Protein AF-A0A955JKM9-F1 (afdb_monomer_lite)

Radius of gyration: 20.89 Å; chains: 1; bounding box: 47×47×62 Å

Foldseek 3Di:
DDQPQKFWAFDLVRLLQLCVVQPLVQLCVLLVHDDPVVCSVPDRSVLSSLVSVQRPDPVSVVSSLVSLLVDDQVRTGIDQAEEEEDPQSSCVSCVVSRPDPDQWGADLRHNYIYGYPDPLCPFPLNVVQSLLVRVVRSNCSRQLRQQCPVVCVQVNSSVSSSCSRVSNRPAFDDFPNDGDDSLLVLQCVLVCLAPPPQVPSPDDNSSSDDDHSLRVVCVVPVVSVVLGPQQLDWDQDPVRDTDGSRSNQVSVCRSVVHDPPRGDCVSNVVVNVSVVVNVVCSPPVNSVSRNVSSHDDPVSPPD

Sequence (303 aa):
LSRNERALCLSQVGAKRVLSAVQPRKTLKALHLRSLDSVLKRADARLVYALATQLEDESWKSQVHAKIRRLPAKDIGWRTVEAVTLPSAWYEKCHEKLAVRTLHLSSPDVGVVMLLPVSTMNKPGAATIAFGFVLQALQRLSIESLPYRRHGFVYGYHNALPEIILSQQPKLLSVHGIKPSWHLVHELLSKGHIEQGLPEMEFELQDLSWQSTEMKLASVSSVFDFWVDTHYLGVVSSEGKPISFHILDVAA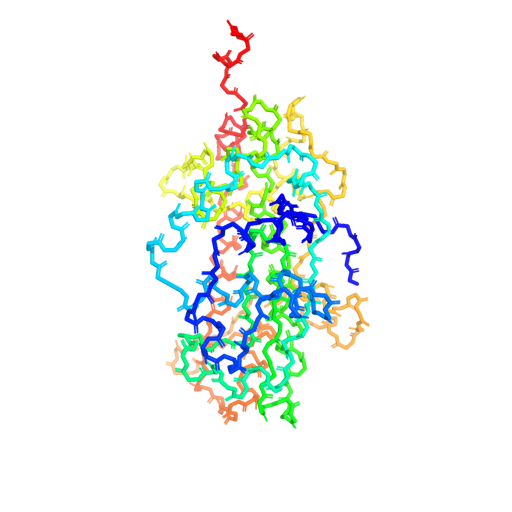WVIRGFEYGQQTAGHFEGSLWNELCLRYLQQDVLSKALQKQLQPSRESVLL

pLDDT: mean 87.2, std 11.63, range [33.25, 97.88]

Structure (mmCIF, N/CA/C/O backbone):
data_AF-A0A955JKM9-F1
#
_entry.id   AF-A0A955JKM9-F1
#
loop_
_atom_site.group_PDB
_atom_site.id
_atom_site.type_symbol
_atom_site.label_atom_id
_atom_site.label_alt_id
_atom_site.label_comp_id
_atom_site.label_asym_id
_atom_site.label_entity_id
_atom_site.label_seq_id
_atom_site.pdbx_PDB_ins_code
_atom_site.Cartn_x
_atom_site.Cartn_y
_atom_site.Cartn_z
_atom_site.occupancy
_atom_site.B_iso_or_equiv
_atom_site.auth_seq_id
_atom_site.auth_comp_id
_atom_site.auth_asym_id
_atom_site.auth_atom_id
_atom_site.pdbx_PDB_model_num
ATOM 1 N N . LEU A 1 1 ? -11.621 -11.245 -0.570 1.00 52.56 1 LEU A N 1
ATOM 2 C CA . LEU A 1 1 ? -10.457 -10.391 -0.910 1.00 52.56 1 LEU A CA 1
ATOM 3 C C . LEU A 1 1 ? -10.574 -9.998 -2.368 1.00 52.56 1 LEU A C 1
ATOM 5 O O . LEU A 1 1 ? -10.642 -10.895 -3.202 1.00 52.56 1 LEU A O 1
ATOM 9 N N . SER A 1 2 ? -10.731 -8.705 -2.654 1.00 51.16 2 SER A N 1
ATOM 10 C CA . SER A 1 2 ? -11.025 -8.208 -4.001 1.00 51.16 2 SER A CA 1
ATOM 11 C C . SER A 1 2 ? -9.972 -8.704 -4.996 1.00 51.16 2 SER A C 1
ATOM 13 O O . SER A 1 2 ? -8.830 -8.258 -4.975 1.00 51.16 2 SER A O 1
ATOM 15 N N . ARG A 1 3 ? -10.360 -9.622 -5.893 1.00 56.91 3 ARG A N 1
ATOM 16 C CA . ARG A 1 3 ? -9.544 -10.046 -7.049 1.00 56.91 3 ARG A CA 1
ATOM 17 C C . ARG A 1 3 ? -9.271 -8.889 -8.028 1.00 56.91 3 ARG A C 1
ATOM 19 O O . ARG A 1 3 ? -8.552 -9.082 -9.005 1.00 56.91 3 ARG A O 1
ATOM 26 N N . ASN A 1 4 ? -9.829 -7.709 -7.756 1.00 70.31 4 ASN A N 1
ATOM 27 C CA . ASN A 1 4 ? -9.925 -6.593 -8.682 1.00 70.31 4 ASN A CA 1
ATOM 28 C C . ASN A 1 4 ? -9.022 -5.415 -8.290 1.00 70.31 4 ASN A C 1
ATOM 30 O O . ASN A 1 4 ? -8.910 -4.475 -9.068 1.00 70.31 4 ASN A O 1
ATOM 34 N N . GLU A 1 5 ? -8.363 -5.440 -7.125 1.00 85.81 5 GLU A N 1
ATOM 35 C CA . GLU A 1 5 ? -7.408 -4.383 -6.770 1.00 85.81 5 GLU A CA 1
ATOM 36 C C . GLU A 1 5 ? -6.182 -4.473 -7.685 1.00 85.81 5 GLU A C 1
ATOM 38 O O . GLU A 1 5 ? -5.452 -5.468 -7.684 1.00 85.81 5 GLU A O 1
ATOM 43 N N . ARG A 1 6 ? -5.967 -3.434 -8.496 1.00 91.56 6 ARG A N 1
ATOM 44 C CA . ARG A 1 6 ? -4.868 -3.357 -9.464 1.00 91.56 6 ARG A CA 1
ATOM 45 C C . ARG A 1 6 ? -4.017 -2.122 -9.211 1.00 91.56 6 ARG A C 1
ATOM 47 O O . ARG A 1 6 ? -4.534 -1.069 -8.848 1.00 91.56 6 ARG A O 1
ATOM 54 N N . ALA A 1 7 ? -2.720 -2.252 -9.451 1.00 93.12 7 ALA A N 1
ATOM 55 C CA . ALA A 1 7 ? -1.742 -1.176 -9.379 1.00 93.12 7 ALA A CA 1
ATOM 56 C C . ALA A 1 7 ? -0.899 -1.143 -10.657 1.00 93.12 7 ALA A C 1
ATOM 58 O O . ALA A 1 7 ? -0.741 -2.162 -11.339 1.00 93.12 7 ALA A O 1
ATOM 59 N N . LEU A 1 8 ? -0.350 0.026 -10.980 1.00 94.25 8 LEU A N 1
ATOM 60 C CA . LEU A 1 8 ? 0.637 0.153 -12.046 1.00 94.25 8 LEU A CA 1
ATOM 61 C C . LEU A 1 8 ? 1.990 -0.315 -11.505 1.00 94.25 8 LEU A C 1
ATOM 63 O O . LEU A 1 8 ? 2.570 0.351 -10.655 1.00 94.25 8 LEU A O 1
ATOM 67 N N . CYS A 1 9 ? 2.500 -1.446 -11.991 1.00 96.25 9 CYS A N 1
ATOM 68 C CA . CYS A 1 9 ? 3.744 -2.013 -11.474 1.00 96.25 9 CYS A CA 1
ATOM 69 C C . CYS A 1 9 ? 4.497 -2.883 -12.494 1.00 96.25 9 CYS A C 1
ATOM 71 O O . CYS A 1 9 ? 4.033 -3.171 -13.606 1.00 96.25 9 CYS A O 1
ATOM 73 N N . LEU A 1 10 ? 5.699 -3.309 -12.107 1.00 96.81 10 LEU A N 1
ATOM 74 C CA . LEU A 1 10 ? 6.513 -4.272 -12.832 1.00 96.81 10 LEU A CA 1
ATOM 75 C C . LEU A 1 10 ? 5.889 -5.669 -12.791 1.00 96.81 10 LEU A C 1
ATOM 77 O O . LEU A 1 10 ? 5.436 -6.169 -11.764 1.00 96.81 10 LEU A O 1
ATOM 81 N N . SER A 1 11 ? 5.982 -6.366 -13.917 1.00 95.12 11 SER A N 1
ATOM 82 C CA . SER A 1 11 ? 5.791 -7.814 -13.967 1.00 95.12 11 SER A CA 1
ATOM 83 C C . SER A 1 11 ? 6.919 -8.561 -13.249 1.00 95.12 11 SER A C 1
ATOM 85 O O . SER A 1 11 ? 8.028 -8.048 -13.109 1.00 95.12 11 SER A O 1
ATOM 87 N N . GLN A 1 12 ? 6.695 -9.832 -12.903 1.00 94.25 12 GLN A N 1
ATOM 88 C CA . GLN A 1 12 ? 7.761 -10.705 -12.395 1.00 94.25 12 GLN A CA 1
ATOM 89 C C . GLN A 1 12 ? 8.944 -10.816 -13.379 1.00 94.25 12 GLN A C 1
ATOM 91 O O . GLN A 1 12 ? 10.103 -10.846 -12.964 1.00 94.25 12 GLN A O 1
ATOM 96 N N . VAL A 1 13 ? 8.674 -10.822 -14.691 1.00 95.81 13 VAL A N 1
ATOM 97 C CA . VAL A 1 13 ? 9.709 -10.825 -15.741 1.00 95.81 13 VAL A CA 1
ATOM 98 C C . VAL A 1 13 ? 10.467 -9.493 -15.777 1.00 95.81 13 VAL A C 1
ATOM 100 O O . VAL A 1 13 ? 11.692 -9.491 -15.895 1.00 95.81 13 VAL A O 1
ATOM 103 N N . GLY A 1 14 ? 9.759 -8.374 -15.623 1.00 96.69 14 GLY A N 1
ATOM 104 C CA . GLY A 1 14 ? 10.330 -7.032 -15.515 1.00 96.69 14 GLY A CA 1
ATOM 105 C C . GLY A 1 14 ? 11.244 -6.906 -14.300 1.00 96.69 14 GLY A C 1
ATOM 106 O O . GLY A 1 14 ? 12.409 -6.545 -14.449 1.00 96.69 14 GLY A O 1
ATOM 107 N N . ALA A 1 15 ? 10.767 -7.320 -13.123 1.00 97.19 15 ALA A N 1
ATOM 108 C CA . ALA A 1 15 ? 11.561 -7.375 -11.897 1.00 97.19 15 ALA A CA 1
ATOM 109 C C . ALA A 1 15 ? 12.824 -8.233 -12.084 1.00 97.19 15 ALA A C 1
ATOM 111 O O . ALA A 1 15 ? 13.926 -7.796 -11.759 1.00 97.19 15 ALA A O 1
ATOM 112 N N . LYS A 1 16 ? 12.698 -9.416 -12.705 1.00 97.25 16 LYS A N 1
ATOM 113 C CA . LYS A 1 16 ? 13.841 -10.282 -13.038 1.00 97.25 16 LYS A CA 1
ATOM 114 C C . LYS A 1 16 ? 14.862 -9.568 -13.931 1.00 97.25 16 LYS A C 1
ATOM 116 O O . LYS A 1 16 ? 16.053 -9.612 -13.644 1.00 97.25 16 LYS A O 1
ATOM 121 N N . ARG A 1 17 ? 14.412 -8.880 -14.986 1.00 96.94 17 ARG A N 1
ATOM 122 C CA . ARG A 1 17 ? 15.280 -8.120 -15.908 1.00 96.94 17 ARG A CA 1
ATOM 123 C C . ARG A 1 17 ? 15.998 -6.964 -15.222 1.00 96.94 17 ARG A C 1
ATOM 125 O O . ARG A 1 17 ? 17.163 -6.716 -15.531 1.00 96.94 17 ARG A O 1
ATOM 132 N N . VAL A 1 18 ? 15.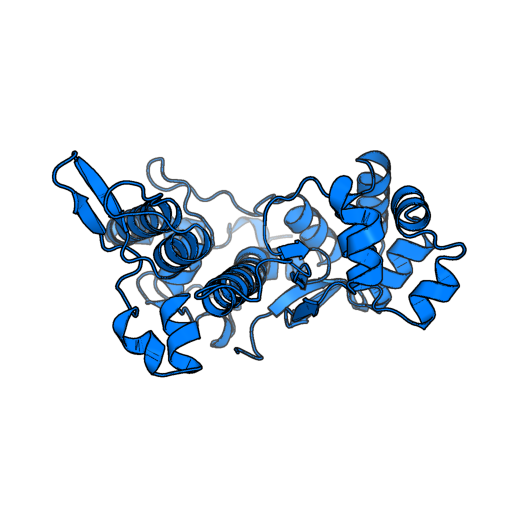319 -6.265 -14.315 1.00 97.25 18 VAL A N 1
ATOM 133 C CA . VAL A 1 18 ? 15.923 -5.192 -13.518 1.00 97.25 18 VAL A CA 1
ATOM 134 C C . VAL A 1 18 ? 17.002 -5.764 -12.606 1.00 97.25 18 VAL A C 1
ATOM 136 O O . VAL A 1 18 ? 18.138 -5.307 -12.670 1.00 97.25 18 VAL A O 1
ATOM 139 N N . LEU A 1 19 ? 16.686 -6.814 -11.844 1.00 97.88 19 LEU A N 1
ATOM 140 C CA . LEU A 1 19 ? 17.627 -7.456 -10.924 1.00 97.88 19 LEU A CA 1
ATOM 141 C C . LEU A 1 19 ? 18.854 -8.034 -11.638 1.00 97.88 19 LEU A C 1
ATOM 143 O O . LEU A 1 19 ? 19.973 -7.884 -11.154 1.00 97.88 19 LEU A O 1
ATOM 147 N N . SER A 1 20 ? 18.675 -8.668 -12.800 1.00 97.00 20 SER A N 1
ATOM 148 C CA . SER A 1 20 ? 19.798 -9.186 -13.591 1.00 97.00 20 SER A CA 1
ATOM 149 C C . SER A 1 20 ? 20.699 -8.072 -14.134 1.00 97.00 20 SER A C 1
ATOM 151 O O . SER A 1 20 ? 21.903 -8.282 -14.265 1.00 97.00 20 SER A O 1
ATOM 153 N N . ALA A 1 21 ? 20.141 -6.895 -14.442 1.00 97.00 21 ALA A N 1
ATOM 154 C CA . ALA A 1 21 ? 20.909 -5.746 -14.920 1.00 97.00 21 ALA A CA 1
ATOM 155 C C . ALA A 1 21 ? 21.587 -4.961 -13.784 1.00 97.00 21 ALA A C 1
ATOM 157 O O . ALA A 1 21 ? 22.685 -4.446 -13.976 1.00 97.00 21 ALA A O 1
ATOM 158 N N . VAL A 1 22 ? 20.944 -4.875 -12.618 1.00 97.50 22 VAL A N 1
ATOM 159 C CA . VAL A 1 22 ? 21.416 -4.130 -11.444 1.00 97.50 22 VAL A CA 1
ATOM 160 C C . VAL A 1 22 ? 21.382 -5.061 -10.230 1.00 97.50 22 VAL A C 1
ATOM 162 O O . VAL A 1 22 ? 20.406 -5.125 -9.481 1.00 97.50 22 VAL A O 1
ATOM 165 N N . GLN A 1 23 ? 22.454 -5.833 -10.044 1.00 96.81 23 GLN A N 1
ATOM 166 C CA . GLN A 1 23 ? 22.477 -6.897 -9.036 1.00 96.81 23 GLN A CA 1
ATOM 167 C C . GLN A 1 23 ? 22.446 -6.345 -7.596 1.00 96.81 23 GLN A C 1
ATOM 169 O O . GLN A 1 23 ? 23.294 -5.514 -7.256 1.00 96.81 23 GLN A O 1
ATOM 174 N N . PRO A 1 24 ? 21.547 -6.838 -6.720 1.00 97.62 24 PRO A N 1
ATOM 175 C CA . PRO A 1 24 ? 21.429 -6.367 -5.341 1.00 97.62 24 PRO A CA 1
ATOM 176 C C . PRO A 1 24 ? 22.456 -7.063 -4.431 1.00 97.62 24 PRO A C 1
ATOM 178 O O . PRO A 1 24 ? 22.191 -8.084 -3.786 1.00 97.62 24 PRO A O 1
ATOM 181 N N . ARG A 1 25 ? 23.689 -6.550 -4.423 1.00 97.12 25 ARG A N 1
ATOM 182 C CA . ARG A 1 25 ? 24.823 -7.203 -3.747 1.00 97.12 25 ARG A CA 1
ATOM 183 C C . ARG A 1 25 ? 24.654 -7.271 -2.227 1.00 97.12 25 ARG A C 1
ATOM 185 O O . ARG A 1 25 ? 25.019 -8.290 -1.635 1.00 97.12 25 ARG A O 1
ATOM 192 N N . LYS A 1 26 ? 24.114 -6.228 -1.584 1.00 96.56 26 LYS A N 1
ATOM 193 C CA . LYS A 1 26 ? 23.908 -6.209 -0.124 1.00 96.56 26 LYS A CA 1
ATOM 194 C C . LYS A 1 26 ? 22.826 -7.199 0.286 1.00 96.56 26 LYS A C 1
ATOM 196 O O . LYS A 1 26 ? 22.998 -7.905 1.277 1.00 96.56 26 LYS A O 1
ATOM 201 N N . THR A 1 27 ? 21.778 -7.318 -0.516 1.00 96.62 27 THR A N 1
ATOM 202 C CA . THR A 1 27 ? 20.665 -8.254 -0.338 1.00 96.62 27 THR A CA 1
ATOM 203 C C . THR A 1 27 ? 21.141 -9.693 -0.459 1.00 96.62 27 THR A C 1
ATOM 205 O O . THR A 1 27 ? 20.889 -10.504 0.431 1.00 96.62 27 THR A O 1
ATOM 208 N N . LEU A 1 28 ? 21.908 -10.013 -1.509 1.00 96.56 28 LEU A N 1
ATOM 209 C CA . LEU A 1 28 ? 22.500 -11.344 -1.679 1.00 96.56 28 LEU A CA 1
ATOM 210 C C . LEU A 1 28 ? 23.418 -11.703 -0.506 1.00 96.56 28 LEU A C 1
ATOM 212 O O . LEU A 1 28 ? 23.321 -12.804 0.038 1.00 96.56 28 LEU A O 1
ATOM 216 N N . LYS A 1 29 ? 24.259 -10.756 -0.069 1.00 96.38 29 LYS A N 1
ATOM 217 C CA . LYS A 1 29 ? 25.120 -10.933 1.104 1.00 96.38 29 LYS A CA 1
ATOM 218 C C . LYS A 1 29 ? 24.298 -11.157 2.375 1.00 96.38 29 LYS A C 1
ATOM 220 O O . LYS A 1 29 ? 24.615 -12.072 3.124 1.00 96.38 29 LYS A O 1
ATOM 225 N N . ALA A 1 30 ? 23.249 -10.368 2.607 1.00 94.69 30 ALA A N 1
ATOM 226 C CA . ALA A 1 30 ? 22.389 -10.489 3.784 1.00 94.69 30 ALA A CA 1
ATOM 227 C C . ALA A 1 30 ? 21.663 -11.840 3.840 1.00 94.69 30 ALA A C 1
ATOM 229 O O . ALA A 1 30 ? 21.583 -12.445 4.898 1.00 94.69 30 ALA A O 1
ATOM 230 N N . LEU A 1 31 ? 21.200 -12.355 2.701 1.00 94.00 31 LEU A N 1
ATOM 231 C CA . LEU A 1 31 ? 20.492 -13.637 2.631 1.00 94.00 31 LEU A CA 1
ATOM 232 C C . LEU A 1 31 ? 21.429 -14.859 2.533 1.00 94.00 31 LEU A C 1
ATOM 234 O O . LEU A 1 31 ? 20.956 -16.002 2.485 1.00 94.00 31 LEU A O 1
ATOM 238 N N . HIS A 1 32 ? 22.749 -14.640 2.516 1.00 94.50 32 HIS A N 1
ATOM 239 C CA . HIS A 1 32 ? 23.781 -15.651 2.257 1.00 94.50 32 HIS A CA 1
ATOM 240 C C . HIS A 1 32 ? 23.569 -16.399 0.925 1.00 94.50 32 HIS A C 1
ATOM 242 O O . HIS A 1 32 ? 23.722 -17.619 0.839 1.00 94.50 32 HIS A O 1
ATOM 248 N N . LEU A 1 33 ? 23.196 -15.666 -0.127 1.00 93.75 33 LEU A N 1
ATOM 249 C CA . LEU A 1 33 ? 22.929 -16.198 -1.463 1.00 93.75 33 LEU A CA 1
ATOM 250 C C . LEU A 1 33 ? 24.132 -15.948 -2.378 1.00 93.75 33 LEU A C 1
ATOM 252 O O . LEU A 1 33 ? 24.583 -14.818 -2.538 1.00 93.75 33 LEU A O 1
ATOM 256 N N . ARG A 1 34 ? 24.651 -17.013 -3.000 1.00 91.25 34 ARG A N 1
ATOM 257 C CA . ARG A 1 34 ? 25.857 -16.945 -3.850 1.00 91.25 34 ARG A CA 1
ATOM 258 C C . ARG A 1 34 ? 25.587 -16.481 -5.281 1.00 91.25 34 ARG A C 1
ATOM 260 O O . ARG A 1 34 ? 26.482 -15.957 -5.928 1.00 91.25 34 ARG A O 1
ATOM 267 N N . SER A 1 35 ? 24.384 -16.723 -5.798 1.00 94.62 35 SER A N 1
ATOM 268 C CA . SER A 1 35 ? 24.034 -16.462 -7.196 1.00 94.62 35 SER A CA 1
ATOM 269 C C . SER A 1 35 ? 22.605 -15.954 -7.297 1.00 94.62 35 SER A C 1
ATOM 271 O O . SER A 1 35 ? 21.670 -16.642 -6.883 1.00 94.62 35 SER A O 1
ATOM 273 N N . LEU A 1 36 ? 22.449 -14.772 -7.892 1.00 96.12 36 LEU A N 1
ATOM 274 C CA . LEU A 1 36 ? 21.146 -14.193 -8.198 1.00 96.12 36 LEU A CA 1
ATOM 275 C C . LEU A 1 36 ? 20.348 -15.092 -9.151 1.00 96.12 36 LEU A C 1
ATOM 277 O O . LEU A 1 36 ? 19.178 -15.364 -8.901 1.00 96.12 36 LEU A O 1
ATOM 281 N N . ASP A 1 37 ? 20.983 -15.621 -10.196 1.00 94.75 37 ASP A N 1
ATOM 282 C CA . ASP A 1 37 ? 20.308 -16.455 -11.196 1.00 94.75 37 ASP A CA 1
ATOM 283 C C . ASP A 1 37 ? 19.724 -17.736 -10.602 1.00 94.75 37 ASP A C 1
ATOM 285 O O . ASP A 1 37 ? 18.634 -18.158 -10.987 1.00 94.75 37 ASP A O 1
ATOM 289 N N . SER A 1 38 ? 20.424 -18.353 -9.644 1.00 93.56 38 SER A N 1
ATOM 290 C CA . SER A 1 38 ? 19.914 -19.529 -8.931 1.00 93.56 38 SER A CA 1
ATOM 291 C C . SER A 1 38 ? 18.639 -19.201 -8.147 1.00 93.56 38 SER A C 1
ATOM 293 O O . SER A 1 38 ? 17.667 -19.957 -8.176 1.00 93.56 38 SER A O 1
ATOM 295 N N . VAL A 1 39 ? 18.612 -18.033 -7.501 1.00 94.19 39 VAL A N 1
ATOM 296 C CA . VAL A 1 39 ? 17.471 -17.562 -6.707 1.00 94.19 39 VAL A CA 1
ATOM 297 C C . VAL A 1 39 ? 16.296 -17.213 -7.618 1.00 94.19 39 VAL A C 1
ATOM 299 O O . VAL A 1 39 ? 15.191 -17.694 -7.391 1.00 94.19 39 VAL A O 1
ATOM 302 N N . LEU A 1 40 ? 16.533 -16.482 -8.710 1.00 95.31 40 LEU A N 1
ATOM 303 C CA . LEU A 1 40 ? 15.506 -16.078 -9.684 1.00 95.31 40 LEU A CA 1
ATOM 304 C C . LEU A 1 40 ? 14.951 -17.235 -10.539 1.00 95.31 40 LEU A C 1
ATOM 306 O O . LEU A 1 40 ? 14.080 -17.015 -11.388 1.00 95.31 40 LEU A O 1
ATOM 310 N N . LYS A 1 41 ? 15.471 -18.458 -10.371 1.00 93.81 41 LYS A N 1
ATOM 311 C CA . LYS A 1 41 ? 14.889 -19.699 -10.912 1.00 93.81 41 LYS A CA 1
ATOM 312 C C . LYS A 1 41 ? 13.930 -20.384 -9.935 1.00 93.81 41 LYS A C 1
ATOM 314 O O . LYS A 1 41 ? 13.142 -21.211 -10.376 1.00 93.81 41 LYS A O 1
ATOM 319 N N . ARG A 1 42 ? 14.028 -20.096 -8.633 1.00 92.25 42 ARG A N 1
ATOM 320 C CA . ARG A 1 42 ? 13.334 -20.839 -7.563 1.00 92.25 42 ARG A CA 1
ATOM 321 C C . ARG A 1 42 ? 12.408 -19.974 -6.711 1.00 92.25 42 ARG A C 1
ATOM 323 O O . ARG A 1 42 ? 11.531 -20.514 -6.052 1.00 92.25 42 ARG A O 1
ATOM 330 N N . ALA A 1 43 ? 12.619 -18.663 -6.698 1.00 92.31 43 ALA A N 1
ATOM 331 C CA . ALA A 1 43 ? 11.861 -17.708 -5.904 1.00 92.31 43 ALA A CA 1
ATOM 332 C C . ALA A 1 43 ? 11.190 -16.658 -6.795 1.00 92.31 43 ALA A C 1
ATOM 334 O O . ALA A 1 43 ? 11.624 -16.398 -7.923 1.00 92.31 43 ALA A O 1
ATOM 335 N N . ASP A 1 44 ? 10.148 -16.024 -6.261 1.00 93.88 44 ASP A N 1
ATOM 336 C CA . ASP A 1 44 ? 9.520 -14.879 -6.906 1.00 93.88 44 ASP A CA 1
ATOM 337 C C . ASP A 1 44 ? 10.514 -13.707 -6.983 1.00 93.88 44 ASP A C 1
ATOM 339 O O . ASP A 1 44 ? 11.044 -13.240 -5.973 1.00 93.88 44 ASP A O 1
ATOM 343 N N . ALA A 1 45 ? 10.765 -13.214 -8.197 1.00 96.12 45 ALA A N 1
ATOM 344 C CA . ALA A 1 45 ? 11.653 -12.081 -8.430 1.00 96.12 45 ALA A CA 1
ATOM 345 C C . ALA A 1 45 ? 11.153 -10.804 -7.734 1.00 96.12 45 ALA A C 1
ATOM 347 O O . ALA A 1 45 ? 11.967 -9.975 -7.331 1.00 96.12 45 ALA A O 1
ATOM 348 N N . ARG A 1 46 ? 9.833 -10.663 -7.551 1.00 95.94 46 ARG A N 1
ATOM 349 C CA . ARG A 1 46 ? 9.211 -9.523 -6.867 1.00 95.94 46 ARG A CA 1
ATOM 350 C C . ARG A 1 46 ? 9.579 -9.486 -5.386 1.00 95.94 46 ARG A C 1
ATOM 352 O O . ARG A 1 46 ? 9.845 -8.410 -4.869 1.00 95.94 46 ARG A O 1
ATOM 359 N N . LEU A 1 47 ? 9.687 -10.645 -4.729 1.00 94.88 47 LEU A N 1
ATOM 360 C CA . LEU A 1 47 ? 10.144 -10.744 -3.336 1.00 94.88 47 LEU A CA 1
ATOM 361 C C . LEU A 1 47 ? 11.598 -10.292 -3.184 1.00 94.88 47 LEU A C 1
ATOM 363 O O . LEU A 1 47 ? 11.917 -9.510 -2.293 1.00 94.88 47 LEU A O 1
ATOM 367 N N . VAL A 1 48 ? 12.477 -10.771 -4.070 1.00 95.88 48 VAL A N 1
ATOM 368 C CA . VAL A 1 48 ? 13.899 -10.387 -4.062 1.00 95.88 48 VAL A CA 1
ATOM 369 C C . VAL A 1 48 ? 14.045 -8.890 -4.319 1.00 95.88 48 VAL A C 1
ATOM 371 O O . VAL A 1 48 ? 14.809 -8.224 -3.627 1.00 95.88 48 VAL A O 1
ATOM 374 N N . TYR A 1 49 ? 13.289 -8.361 -5.283 1.00 96.88 49 TYR A N 1
ATOM 375 C CA . TYR A 1 49 ? 13.260 -6.937 -5.594 1.00 96.88 49 TYR A CA 1
ATOM 376 C C . TYR A 1 49 ? 12.778 -6.105 -4.398 1.00 96.88 49 TYR A C 1
ATOM 378 O O . TYR A 1 49 ? 13.466 -5.177 -3.986 1.00 96.88 49 TYR A O 1
ATOM 386 N N . ALA A 1 50 ? 11.643 -6.469 -3.800 1.00 95.06 50 ALA A N 1
ATOM 387 C CA . ALA A 1 50 ? 11.057 -5.744 -2.678 1.00 95.06 50 ALA A CA 1
ATOM 388 C C . ALA A 1 50 ? 11.940 -5.777 -1.418 1.00 95.06 50 ALA A C 1
ATOM 390 O O . ALA A 1 50 ? 11.972 -4.805 -0.673 1.00 95.06 50 ALA A O 1
ATOM 391 N N . LEU A 1 51 ? 12.698 -6.854 -1.181 1.00 94.75 51 LEU A N 1
ATOM 392 C CA . LEU A 1 51 ? 13.727 -6.856 -0.135 1.00 94.75 51 LEU A CA 1
ATOM 393 C C . LEU A 1 51 ? 14.921 -5.971 -0.497 1.00 94.75 51 LEU A C 1
ATOM 395 O O . LEU A 1 51 ? 15.467 -5.290 0.370 1.00 94.75 51 LEU A O 1
ATOM 399 N N . ALA A 1 52 ? 15.336 -5.978 -1.764 1.00 95.88 52 ALA A N 1
ATOM 400 C CA . ALA A 1 52 ? 16.468 -5.181 -2.211 1.00 95.88 52 ALA A CA 1
ATOM 401 C C . ALA A 1 52 ? 16.223 -3.679 -2.055 1.00 95.88 52 ALA A C 1
ATOM 403 O O . ALA A 1 52 ? 17.122 -2.970 -1.613 1.00 95.88 52 ALA A O 1
ATOM 404 N N . THR A 1 53 ? 15.004 -3.190 -2.293 1.00 93.62 53 THR A N 1
ATOM 405 C CA . THR A 1 53 ? 14.676 -1.771 -2.060 1.00 93.62 53 THR A CA 1
ATOM 406 C C . THR A 1 53 ? 14.812 -1.348 -0.592 1.00 93.62 53 THR A C 1
ATOM 408 O O . THR A 1 53 ? 15.019 -0.164 -0.329 1.00 93.62 53 THR A O 1
ATOM 411 N N . GLN A 1 54 ? 14.750 -2.290 0.357 1.00 92.75 54 GLN A N 1
ATOM 412 C CA . GLN A 1 54 ? 14.957 -2.020 1.785 1.00 92.75 54 GLN A CA 1
ATOM 413 C C . GLN A 1 54 ? 16.427 -2.098 2.212 1.00 92.75 54 GLN A C 1
ATOM 415 O O . GLN A 1 54 ? 16.832 -1.404 3.140 1.00 92.75 54 GLN A O 1
ATOM 420 N N . LEU A 1 55 ? 17.220 -2.967 1.578 1.00 94.62 55 LEU A N 1
ATOM 421 C CA . LEU A 1 55 ? 18.582 -3.299 2.020 1.00 94.62 55 LEU A CA 1
ATOM 422 C C . LEU A 1 55 ? 19.686 -2.607 1.210 1.00 94.62 55 LEU A C 1
ATOM 424 O O . LEU A 1 55 ? 20.815 -2.470 1.691 1.00 94.62 55 LEU A O 1
ATOM 428 N N . GLU A 1 56 ? 19.398 -2.228 -0.032 1.00 96.12 56 GLU A N 1
ATOM 429 C CA . GLU A 1 56 ? 20.350 -1.553 -0.910 1.00 96.12 56 GLU A CA 1
ATOM 430 C C . GLU A 1 56 ? 20.367 -0.033 -0.682 1.00 96.12 56 GLU A C 1
ATOM 432 O O . GLU A 1 56 ? 19.475 0.550 -0.065 1.00 96.12 56 GLU A O 1
ATOM 437 N N . ASP A 1 57 ? 21.416 0.623 -1.178 1.00 95.44 57 ASP A N 1
ATOM 438 C CA . ASP A 1 57 ? 21.591 2.073 -1.053 1.00 95.44 57 ASP A CA 1
ATOM 439 C C . ASP A 1 57 ? 20.933 2.872 -2.187 1.00 95.44 57 ASP A C 1
ATOM 441 O O . ASP A 1 57 ? 20.466 2.336 -3.192 1.00 95.44 57 ASP A O 1
ATOM 445 N N . GLU A 1 58 ? 20.943 4.196 -2.032 1.00 94.25 58 GLU A N 1
ATOM 446 C CA . GLU A 1 58 ? 20.415 5.139 -3.022 1.00 94.25 58 GLU A CA 1
ATOM 447 C C . GLU A 1 58 ? 21.127 5.059 -4.380 1.00 94.25 58 GLU A C 1
ATOM 449 O O . GLU A 1 58 ? 20.513 5.329 -5.414 1.00 94.25 58 GLU A O 1
ATOM 454 N N . SER A 1 59 ? 22.397 4.633 -4.416 1.00 96.81 59 SER A N 1
ATOM 455 C CA . SER A 1 59 ? 23.123 4.422 -5.676 1.00 96.81 59 SER A CA 1
ATOM 456 C C . SER A 1 59 ? 22.516 3.262 -6.464 1.00 96.81 59 SER A C 1
ATOM 458 O O . SER A 1 59 ? 22.225 3.401 -7.656 1.00 96.81 59 SER A O 1
ATOM 460 N N . TRP A 1 60 ? 22.249 2.137 -5.796 1.00 97.31 60 TRP A N 1
ATOM 461 C CA . TRP A 1 60 ? 21.543 1.011 -6.400 1.00 97.31 60 TRP A CA 1
ATOM 462 C C . TRP A 1 60 ? 20.124 1.401 -6.836 1.00 97.31 60 TRP A C 1
ATOM 464 O O . TRP A 1 60 ? 19.750 1.136 -7.981 1.00 97.31 60 TRP A O 1
ATOM 474 N N . LYS A 1 61 ? 19.359 2.097 -5.983 1.00 95.00 61 LYS A N 1
ATOM 475 C CA . LYS A 1 61 ? 17.989 2.544 -6.311 1.00 95.00 61 LYS A CA 1
ATOM 476 C C . LYS A 1 61 ? 17.965 3.468 -7.533 1.00 95.00 61 LYS A C 1
ATOM 478 O O . LYS A 1 61 ? 17.139 3.296 -8.428 1.00 95.00 61 LYS A O 1
ATOM 483 N N . SER A 1 62 ? 18.933 4.377 -7.640 1.00 94.81 62 SER A N 1
ATOM 484 C CA . SER A 1 62 ? 19.078 5.271 -8.798 1.00 94.81 62 SER A CA 1
ATOM 485 C C . SER A 1 62 ? 19.341 4.500 -10.098 1.00 94.81 62 SER A C 1
ATOM 487 O O . SER A 1 62 ? 18.736 4.789 -11.134 1.00 94.81 62 SER A O 1
ATOM 489 N N . GLN A 1 63 ? 20.198 3.474 -10.054 1.00 96.62 63 GLN A N 1
ATOM 490 C CA . GLN A 1 63 ? 20.453 2.599 -11.207 1.00 96.62 63 GLN A CA 1
ATOM 491 C C . GLN A 1 63 ? 19.211 1.786 -11.593 1.00 96.62 63 GLN A C 1
ATOM 493 O O . GLN A 1 63 ? 18.915 1.630 -12.781 1.00 96.62 63 GLN A O 1
ATOM 498 N N . VAL A 1 64 ? 18.455 1.308 -10.603 1.00 95.94 64 VAL A N 1
ATOM 499 C CA . VAL A 1 64 ? 17.174 0.625 -10.815 1.00 95.94 64 VAL A CA 1
ATOM 500 C C . VAL A 1 64 ? 16.168 1.538 -11.506 1.00 95.94 64 VAL A C 1
ATOM 502 O O . VAL A 1 64 ? 15.605 1.140 -12.525 1.00 95.94 64 VAL A O 1
ATOM 505 N N . HIS A 1 65 ? 16.000 2.780 -11.048 1.00 93.81 65 HIS A N 1
ATOM 506 C CA . HIS A 1 65 ? 15.107 3.749 -11.695 1.00 93.81 65 HIS A CA 1
ATOM 507 C C . HIS A 1 65 ? 15.500 4.004 -13.154 1.00 93.81 65 HIS A C 1
ATOM 509 O O . HIS A 1 65 ? 14.649 3.969 -14.047 1.00 93.81 65 HIS A O 1
ATOM 515 N N . ALA A 1 66 ? 16.796 4.192 -13.422 1.00 94.38 66 ALA A N 1
ATOM 516 C CA . ALA A 1 66 ? 17.302 4.348 -14.784 1.00 94.38 66 ALA A CA 1
ATOM 517 C C . ALA A 1 66 ? 17.023 3.108 -15.652 1.00 94.38 66 ALA A C 1
ATOM 519 O O . ALA A 1 66 ? 16.748 3.232 -16.849 1.00 94.38 66 ALA A O 1
ATOM 520 N N . LYS A 1 67 ? 17.061 1.907 -15.059 1.00 95.69 67 LYS A N 1
ATOM 521 C CA . LYS A 1 67 ? 16.746 0.662 -15.761 1.00 95.69 67 LYS A CA 1
ATOM 522 C C . LYS A 1 67 ? 15.252 0.514 -16.046 1.00 95.69 67 LYS A C 1
ATOM 524 O O . LYS A 1 67 ? 14.918 0.108 -17.158 1.00 95.69 67 LYS A O 1
ATOM 529 N N . ILE A 1 68 ? 14.381 0.863 -15.097 1.00 95.12 68 ILE A N 1
ATOM 530 C CA . ILE A 1 68 ? 12.917 0.807 -15.249 1.00 95.12 68 ILE A CA 1
ATOM 531 C C . ILE A 1 68 ? 12.460 1.663 -16.433 1.00 95.12 68 ILE A C 1
ATOM 533 O O . ILE A 1 68 ? 11.710 1.176 -17.275 1.00 95.12 68 ILE A O 1
ATOM 537 N N . ARG A 1 69 ? 12.998 2.883 -16.577 1.00 93.56 69 ARG A N 1
ATOM 538 C CA . ARG A 1 69 ? 12.683 3.783 -17.706 1.00 93.56 69 ARG A CA 1
ATOM 539 C C . ARG A 1 69 ? 12.993 3.192 -19.086 1.00 93.56 69 ARG A C 1
ATOM 541 O O . ARG A 1 69 ? 12.447 3.644 -20.082 1.00 93.56 69 ARG A O 1
ATOM 548 N N . ARG A 1 70 ? 13.881 2.194 -19.155 1.00 94.31 70 ARG A N 1
ATOM 549 C CA . ARG A 1 70 ? 14.310 1.523 -20.396 1.00 94.31 70 ARG A CA 1
ATOM 550 C C . ARG A 1 70 ? 13.651 0.156 -20.597 1.00 94.31 70 ARG A C 1
ATOM 552 O O . ARG A 1 70 ? 14.035 -0.571 -21.515 1.00 94.31 70 ARG A O 1
ATOM 559 N N . LEU A 1 71 ? 12.736 -0.251 -19.717 1.00 94.31 71 LEU A N 1
ATOM 560 C CA . LEU A 1 71 ? 12.011 -1.507 -19.884 1.00 94.31 71 LEU A CA 1
ATOM 561 C C . LEU A 1 71 ? 10.980 -1.391 -21.014 1.00 94.31 71 LEU A C 1
ATOM 563 O O . LEU A 1 71 ? 10.398 -0.326 -21.218 1.00 94.31 71 LEU A O 1
ATOM 567 N N . PRO A 1 72 ? 10.709 -2.488 -21.738 1.00 91.06 72 PRO A N 1
ATOM 568 C CA . PRO A 1 72 ? 9.634 -2.501 -22.715 1.00 91.06 72 PRO A CA 1
ATOM 569 C C . PRO A 1 72 ? 8.274 -2.404 -22.018 1.00 91.06 72 PRO A C 1
ATOM 571 O O . PRO A 1 72 ? 8.084 -2.960 -20.936 1.00 91.06 72 PRO A O 1
ATOM 574 N N . ALA A 1 73 ? 7.298 -1.795 -22.695 1.00 87.94 73 ALA A N 1
ATOM 575 C CA . ALA A 1 73 ? 5.955 -1.574 -22.157 1.00 87.94 73 ALA A CA 1
ATOM 576 C C . ALA A 1 73 ? 5.292 -2.853 -21.614 1.00 87.94 73 ALA A C 1
ATOM 578 O O . ALA A 1 73 ? 4.631 -2.806 -20.593 1.00 87.94 73 ALA A O 1
ATOM 579 N N . LYS A 1 74 ? 5.531 -4.030 -22.208 1.00 92.19 74 LYS A N 1
ATOM 580 C CA . LYS A 1 74 ? 4.968 -5.302 -21.710 1.00 92.19 74 LYS A CA 1
ATOM 581 C C . LYS A 1 74 ? 5.389 -5.676 -20.279 1.00 92.19 74 LYS A C 1
ATOM 583 O O . LYS A 1 74 ? 4.699 -6.451 -19.614 1.00 92.19 74 LYS A O 1
ATOM 588 N N . ASP A 1 75 ? 6.528 -5.161 -19.818 1.00 95.19 75 ASP A N 1
ATOM 589 C CA . ASP A 1 75 ? 7.062 -5.463 -18.492 1.00 95.19 75 ASP A CA 1
ATOM 590 C C . ASP A 1 75 ? 6.478 -4.550 -17.404 1.00 95.19 75 ASP A C 1
ATOM 592 O O . ASP A 1 75 ? 6.646 -4.879 -16.229 1.00 95.19 75 ASP A O 1
ATOM 596 N N . ILE A 1 76 ? 5.779 -3.469 -17.778 1.00 94.94 76 ILE A N 1
ATOM 597 C CA . ILE A 1 76 ? 5.176 -2.475 -16.879 1.00 94.94 76 ILE A CA 1
ATOM 598 C C . ILE A 1 76 ? 3.691 -2.332 -17.210 1.00 94.94 76 ILE A C 1
ATOM 600 O O . ILE A 1 76 ? 3.327 -2.039 -18.342 1.00 94.94 76 ILE A O 1
ATOM 604 N N . GLY A 1 77 ? 2.808 -2.500 -16.234 1.00 93.12 77 GLY A N 1
ATOM 605 C CA . GLY A 1 77 ? 1.388 -2.293 -16.495 1.00 93.12 77 GLY A CA 1
ATOM 606 C C . GLY A 1 77 ? 0.506 -2.525 -15.285 1.00 93.12 77 GLY A C 1
ATOM 607 O O . GLY A 1 77 ? 0.986 -2.796 -14.188 1.00 93.12 77 GLY A O 1
ATOM 608 N N . TRP A 1 78 ? -0.798 -2.431 -15.515 1.00 92.38 78 TRP A N 1
ATOM 609 C CA . TRP A 1 78 ? -1.824 -2.626 -14.498 1.00 92.38 78 TRP A CA 1
ATOM 610 C C . TRP A 1 78 ? -1.971 -4.099 -14.129 1.00 92.38 78 TRP A C 1
ATOM 612 O O . TRP A 1 78 ? -2.463 -4.902 -14.930 1.00 92.38 78 TRP A O 1
ATOM 622 N N . ARG A 1 79 ? -1.571 -4.458 -12.910 1.00 92.75 79 ARG A N 1
ATOM 623 C CA . ARG A 1 79 ? -1.565 -5.839 -12.405 1.00 92.75 79 ARG A CA 1
ATOM 624 C C . ARG A 1 79 ? -2.241 -5.915 -11.051 1.00 92.75 79 ARG A C 1
ATOM 626 O O . ARG A 1 79 ? -2.258 -4.932 -10.319 1.00 92.75 79 ARG A O 1
ATOM 633 N N . THR A 1 80 ? -2.791 -7.081 -10.737 1.00 92.88 80 THR A N 1
ATOM 634 C CA . THR A 1 80 ? -3.384 -7.348 -9.428 1.00 92.88 80 THR A CA 1
ATOM 635 C C . THR A 1 80 ? -2.330 -7.182 -8.340 1.00 92.88 80 THR A C 1
ATOM 637 O O . THR A 1 80 ? -1.212 -7.683 -8.488 1.00 92.88 80 THR A O 1
ATOM 640 N N . VAL A 1 81 ? -2.676 -6.458 -7.275 1.00 93.62 81 VAL A N 1
ATOM 641 C CA . VAL A 1 81 ? -1.813 -6.364 -6.096 1.00 93.62 81 VAL A CA 1
ATOM 642 C C . VAL A 1 81 ? -1.907 -7.649 -5.289 1.00 93.62 81 VAL A C 1
ATOM 644 O O . VAL A 1 81 ? -2.984 -8.222 -5.130 1.00 93.62 81 VAL A O 1
ATOM 647 N N . GLU A 1 82 ? -0.775 -8.121 -4.781 1.00 93.75 82 GLU A N 1
ATOM 648 C CA . GLU A 1 82 ? -0.711 -9.416 -4.106 1.00 93.75 82 GLU A CA 1
ATOM 649 C C . GLU A 1 82 ? -0.055 -9.303 -2.736 1.00 93.75 82 GLU A C 1
ATOM 651 O O . GLU A 1 82 ? 0.983 -8.661 -2.565 1.00 93.75 82 GLU A O 1
ATOM 656 N N . ALA A 1 83 ? -0.657 -9.976 -1.757 1.00 93.38 83 ALA A N 1
ATOM 657 C CA . ALA A 1 83 ? -0.012 -10.236 -0.486 1.00 93.38 83 ALA A CA 1
ATOM 658 C C . ALA A 1 83 ? 0.816 -11.516 -0.601 1.00 93.38 83 ALA A C 1
ATOM 660 O O . ALA A 1 83 ? 0.301 -12.565 -0.987 1.00 93.38 83 ALA A O 1
ATOM 661 N N . VAL A 1 84 ? 2.092 -11.439 -0.245 1.00 92.88 84 VAL A N 1
ATOM 662 C CA . VAL A 1 84 ? 3.015 -12.580 -0.283 1.00 92.88 84 VAL A CA 1
ATOM 663 C C . VAL A 1 84 ? 3.739 -12.695 1.045 1.00 92.88 84 VAL A C 1
ATOM 665 O O . VAL A 1 84 ? 4.097 -11.696 1.660 1.00 92.88 84 VAL A O 1
ATOM 668 N N . THR A 1 85 ? 3.987 -13.913 1.504 1.00 91.56 85 THR A N 1
ATOM 669 C CA 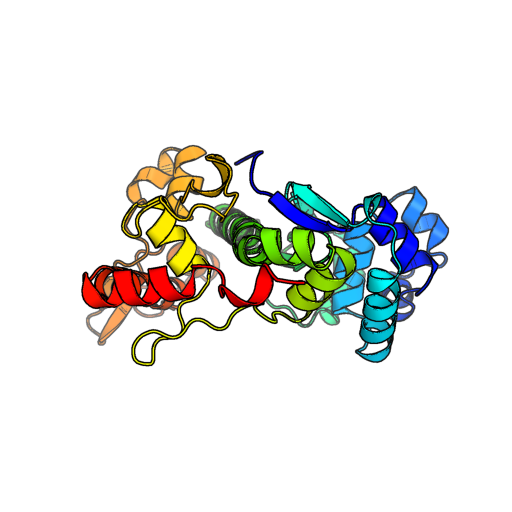. THR A 1 85 ? 4.727 -14.125 2.749 1.00 91.56 85 THR A CA 1
ATOM 670 C C . THR A 1 85 ? 6.223 -14.150 2.472 1.00 91.56 85 THR A C 1
ATOM 672 O O . THR A 1 85 ? 6.688 -14.871 1.586 1.00 91.56 85 THR A O 1
ATOM 675 N N . LEU A 1 86 ? 6.994 -13.389 3.248 1.00 92.19 86 LEU A N 1
ATOM 676 C CA . LEU A 1 86 ? 8.444 -13.517 3.249 1.00 92.19 86 LEU A CA 1
ATOM 677 C C . LEU A 1 86 ? 8.825 -14.858 3.897 1.00 92.19 86 LEU A C 1
ATOM 679 O O . LEU A 1 86 ? 8.417 -15.104 5.033 1.00 92.19 86 LEU A O 1
ATOM 683 N N . PRO A 1 87 ? 9.619 -15.724 3.239 1.00 92.12 87 PRO A N 1
ATOM 684 C CA . PRO A 1 87 ? 10.051 -16.968 3.861 1.00 92.12 87 PRO A CA 1
ATOM 685 C C . PRO A 1 87 ? 10.781 -16.700 5.179 1.00 92.12 87 PRO A C 1
ATOM 687 O O . PRO A 1 87 ? 11.717 -15.897 5.210 1.00 92.12 87 PRO A O 1
ATOM 690 N N . SER A 1 88 ? 10.418 -17.409 6.251 1.00 90.81 88 SER A N 1
ATOM 691 C CA . SER A 1 88 ? 11.022 -17.205 7.578 1.00 90.81 88 SER A CA 1
ATOM 692 C C . SER A 1 88 ? 12.543 -17.335 7.539 1.00 90.81 88 SER A C 1
ATOM 694 O O . SER A 1 88 ? 13.250 -16.499 8.082 1.00 90.81 88 SER A O 1
ATOM 696 N N . ALA A 1 89 ? 13.072 -18.290 6.768 1.00 92.25 89 ALA A N 1
ATOM 697 C CA . ALA A 1 89 ? 14.514 -18.466 6.588 1.00 92.25 89 ALA A CA 1
ATOM 698 C C . ALA A 1 89 ? 15.235 -17.256 5.959 1.00 92.25 89 ALA A C 1
ATOM 700 O O . ALA A 1 89 ? 16.452 -17.136 6.092 1.00 92.25 89 ALA A O 1
ATOM 701 N N . TRP A 1 90 ? 14.528 -16.399 5.216 1.00 93.44 90 TRP A N 1
ATOM 702 C CA . TRP A 1 90 ? 15.079 -15.143 4.701 1.00 93.44 90 TRP A CA 1
ATOM 703 C C . TRP A 1 90 ? 14.967 -14.042 5.745 1.00 93.44 90 TRP A C 1
ATOM 705 O O . TRP A 1 90 ? 15.957 -13.359 5.991 1.00 93.44 90 TRP A O 1
ATOM 715 N N . TYR A 1 91 ? 13.804 -13.928 6.390 1.00 91.94 91 TYR A N 1
ATOM 716 C CA . TYR A 1 91 ? 13.572 -12.957 7.455 1.00 91.94 91 TYR A CA 1
ATOM 717 C C . TYR A 1 91 ? 14.587 -13.097 8.596 1.00 91.94 91 TYR A C 1
ATOM 719 O O . TYR A 1 91 ? 15.262 -12.126 8.918 1.00 91.94 91 TYR A O 1
ATOM 727 N N . GLU A 1 92 ? 14.815 -14.308 9.113 1.00 91.06 92 GLU A N 1
ATOM 728 C CA . GLU A 1 92 ? 15.795 -14.556 10.184 1.00 91.06 92 GLU A CA 1
ATOM 729 C C . GLU A 1 92 ? 17.196 -14.023 9.843 1.00 91.06 92 GLU A C 1
ATOM 731 O O . GLU A 1 92 ? 17.910 -13.538 10.713 1.00 91.06 92 GLU A O 1
ATOM 736 N N . LYS A 1 93 ? 17.585 -14.027 8.562 1.00 92.31 93 LYS A N 1
ATOM 737 C CA . LYS A 1 93 ? 18.909 -13.560 8.126 1.00 92.31 93 LYS A CA 1
ATOM 738 C C . LYS A 1 93 ? 19.013 -12.049 7.934 1.00 92.31 93 LYS A C 1
ATOM 740 O O . LYS A 1 93 ? 20.125 -11.518 7.928 1.00 92.31 93 LYS A O 1
ATOM 745 N N . CYS A 1 94 ? 17.900 -11.360 7.688 1.00 91.06 94 CYS A N 1
ATOM 746 C CA . CYS A 1 94 ? 17.918 -9.944 7.319 1.00 91.06 94 CYS A CA 1
ATOM 747 C C . CYS A 1 94 ? 17.110 -9.025 8.238 1.00 91.06 94 CYS A C 1
ATOM 749 O O . CYS A 1 94 ? 17.263 -7.815 8.099 1.00 91.06 94 CYS A O 1
ATOM 751 N N . HIS A 1 95 ? 16.311 -9.551 9.171 1.00 89.25 95 HIS A N 1
ATOM 752 C CA . HIS A 1 95 ? 15.382 -8.760 9.982 1.00 89.25 95 HIS A CA 1
ATOM 753 C C . HIS A 1 95 ? 16.064 -7.625 10.757 1.00 89.25 95 HIS A C 1
ATOM 755 O O . HIS A 1 95 ? 15.548 -6.515 10.754 1.00 89.25 95 HIS A O 1
ATOM 761 N N . GLU A 1 96 ? 17.259 -7.841 11.317 1.00 88.00 96 GLU A N 1
ATOM 762 C CA . GLU A 1 96 ? 18.025 -6.794 12.020 1.00 88.00 96 GLU A CA 1
ATOM 763 C C . GLU A 1 96 ? 18.422 -5.613 11.119 1.00 88.00 96 GLU A C 1
ATOM 765 O O . GLU A 1 96 ? 18.657 -4.505 11.594 1.00 88.00 96 GLU A O 1
ATOM 770 N N . LYS A 1 97 ? 18.519 -5.849 9.806 1.00 88.12 97 LYS A N 1
ATOM 771 C CA . LYS A 1 97 ? 18.874 -4.835 8.803 1.00 88.12 97 LYS A CA 1
ATOM 772 C C . LYS A 1 97 ? 17.652 -4.172 8.185 1.00 88.12 97 LYS A C 1
ATOM 774 O O . LYS A 1 97 ? 17.802 -3.170 7.490 1.00 88.12 97 LYS A O 1
ATOM 779 N N . LEU A 1 98 ? 16.462 -4.730 8.395 1.00 85.81 98 LEU A N 1
ATOM 780 C CA . LEU A 1 98 ? 15.229 -4.080 7.988 1.00 85.81 98 LEU A CA 1
ATOM 781 C C . LEU A 1 98 ? 14.962 -2.953 8.986 1.00 85.81 98 LEU A C 1
ATOM 783 O O . LEU A 1 98 ? 14.764 -3.190 10.172 1.00 85.81 98 LEU A O 1
ATOM 787 N N . ALA A 1 99 ? 14.908 -1.712 8.504 1.00 69.38 99 ALA A N 1
ATOM 788 C CA . ALA A 1 99 ? 14.601 -0.542 9.332 1.00 69.38 99 ALA A CA 1
ATOM 789 C C . ALA A 1 99 ? 13.143 -0.519 9.849 1.00 69.38 99 ALA A C 1
ATOM 791 O O . ALA A 1 99 ? 12.678 0.482 10.395 1.00 69.38 99 ALA A O 1
ATOM 792 N N . VAL A 1 100 ? 12.390 -1.598 9.638 1.00 66.44 100 VAL A N 1
ATOM 793 C CA . VAL A 1 100 ? 10.936 -1.603 9.670 1.00 66.44 100 VAL A CA 1
ATOM 794 C C . VAL A 1 100 ? 10.425 -2.307 10.921 1.00 66.44 100 VAL A C 1
ATOM 796 O O . VAL A 1 100 ? 10.731 -3.465 11.178 1.00 66.44 100 VAL A O 1
ATOM 799 N N . ARG A 1 101 ? 9.604 -1.584 11.690 1.00 69.06 101 ARG A N 1
ATOM 800 C CA . ARG A 1 101 ? 8.916 -2.068 12.901 1.00 69.06 101 ARG A CA 1
ATOM 801 C C . ARG A 1 101 ? 7.437 -2.392 12.653 1.00 69.06 101 ARG A C 1
ATOM 803 O O . ARG A 1 101 ? 6.613 -2.274 13.556 1.00 69.06 101 ARG A O 1
ATOM 810 N N . THR A 1 102 ? 7.083 -2.728 11.419 1.00 78.94 102 THR A N 1
ATOM 811 C CA . THR A 1 102 ? 5.715 -3.072 11.010 1.00 78.94 102 THR A CA 1
ATOM 812 C C . THR A 1 102 ? 5.614 -4.572 10.732 1.00 78.94 102 THR A C 1
ATOM 814 O O . THR A 1 102 ? 6.613 -5.285 10.717 1.00 78.94 102 THR A O 1
ATOM 817 N N . LEU A 1 103 ? 4.395 -5.070 10.511 1.00 85.56 103 LEU A N 1
ATOM 818 C CA . LEU A 1 103 ? 4.160 -6.474 10.151 1.00 85.56 103 LEU A CA 1
ATOM 819 C C . LEU A 1 103 ? 4.300 -6.743 8.644 1.00 85.56 103 LEU A C 1
ATOM 821 O O . LEU A 1 103 ? 4.221 -7.893 8.218 1.00 85.56 103 LEU A O 1
ATOM 825 N N . HIS A 1 104 ? 4.465 -5.701 7.827 1.00 90.81 104 HIS A N 1
ATOM 826 C CA . HIS A 1 104 ? 4.487 -5.821 6.372 1.00 90.81 104 HIS A CA 1
ATOM 827 C C . HIS A 1 104 ? 5.391 -4.777 5.707 1.00 90.81 104 HIS A C 1
ATOM 829 O O . HIS A 1 104 ? 5.596 -3.685 6.235 1.00 90.81 104 HIS A O 1
ATOM 835 N N . LEU A 1 105 ? 5.861 -5.091 4.503 1.00 91.56 105 LEU A N 1
ATOM 836 C CA . LEU A 1 105 ? 6.561 -4.173 3.609 1.00 91.56 105 LEU A CA 1
ATOM 837 C C . LEU A 1 105 ? 5.758 -4.004 2.325 1.00 91.56 105 LEU A C 1
ATOM 839 O O . LEU A 1 105 ? 5.462 -4.987 1.651 1.00 91.56 105 LEU A O 1
ATOM 843 N N . SER A 1 106 ? 5.447 -2.770 1.955 1.00 92.88 106 SER A N 1
ATOM 844 C CA . SER A 1 106 ? 4.797 -2.477 0.677 1.00 92.88 106 SER A CA 1
ATOM 845 C C . SER A 1 106 ? 5.844 -2.150 -0.378 1.00 92.88 106 SER A C 1
ATOM 847 O O . SER A 1 106 ? 6.742 -1.345 -0.141 1.00 92.88 106 SER A O 1
ATOM 849 N N . SER A 1 107 ? 5.720 -2.757 -1.554 1.00 94.19 107 SER A N 1
ATOM 850 C CA . SER A 1 107 ? 6.550 -2.450 -2.714 1.00 94.19 107 SER A CA 1
ATOM 851 C C . SER A 1 107 ? 5.647 -2.065 -3.890 1.00 94.19 107 SER A C 1
ATOM 853 O O . SER A 1 107 ? 5.169 -2.955 -4.606 1.00 94.19 107 SER A O 1
ATOM 855 N N . PRO A 1 108 ? 5.379 -0.756 -4.083 1.00 93.50 108 PRO A N 1
ATOM 856 C CA . PRO A 1 108 ? 4.526 -0.284 -5.174 1.00 93.50 108 PRO A CA 1
ATOM 857 C C . PRO A 1 108 ? 5.098 -0.660 -6.543 1.00 93.50 108 PRO A C 1
ATOM 859 O O . PRO A 1 108 ? 4.358 -1.071 -7.432 1.00 93.50 108 PRO A O 1
ATOM 862 N N . ASP A 1 109 ? 6.424 -0.655 -6.668 1.00 93.44 109 ASP A N 1
ATOM 863 C CA . ASP A 1 109 ? 7.185 -0.950 -7.881 1.00 93.44 109 ASP A CA 1
ATOM 864 C C . ASP A 1 109 ? 6.797 -2.287 -8.517 1.00 93.44 109 ASP A C 1
ATOM 866 O O . ASP A 1 109 ? 6.800 -2.418 -9.736 1.00 93.44 109 ASP A O 1
ATOM 870 N N . VAL A 1 110 ? 6.483 -3.294 -7.699 1.00 96.12 110 VAL A N 1
ATOM 871 C CA . VAL A 1 110 ? 6.126 -4.656 -8.131 1.00 96.12 110 VAL A CA 1
ATOM 872 C C . VAL A 1 110 ? 4.700 -5.049 -7.731 1.00 96.12 110 VAL A C 1
ATOM 874 O O . VAL A 1 110 ? 4.299 -6.184 -7.978 1.00 96.12 110 VAL A O 1
ATOM 877 N N . GLY A 1 111 ? 3.928 -4.128 -7.141 1.00 95.12 111 GLY A N 1
ATOM 878 C CA . GLY A 1 111 ? 2.537 -4.346 -6.730 1.00 95.12 111 GLY A CA 1
ATOM 879 C C . GLY A 1 111 ? 2.380 -5.414 -5.649 1.00 95.12 111 GLY A C 1
ATOM 880 O O . GLY A 1 111 ? 1.458 -6.224 -5.713 1.00 95.12 111 GLY A O 1
ATOM 881 N N . VAL A 1 112 ? 3.303 -5.467 -4.687 1.00 95.38 112 VAL A N 1
ATOM 882 C CA . VAL A 1 112 ? 3.338 -6.532 -3.679 1.00 95.38 112 VAL A CA 1
ATOM 883 C C . VAL A 1 112 ? 3.352 -5.960 -2.267 1.00 95.38 112 VAL A C 1
ATOM 885 O O . VAL A 1 112 ? 4.125 -5.051 -1.963 1.00 95.38 112 VAL A O 1
ATOM 888 N N . VAL A 1 113 ? 2.548 -6.556 -1.388 1.00 94.88 113 VAL A N 1
ATOM 889 C CA . VAL A 1 113 ? 2.625 -6.379 0.065 1.00 94.88 113 VAL A CA 1
ATOM 890 C C . VAL A 1 113 ? 3.240 -7.636 0.664 1.00 94.88 113 VAL A C 1
ATOM 892 O O . VAL A 1 113 ? 2.656 -8.717 0.648 1.00 94.88 113 VAL A O 1
ATOM 895 N N . MET A 1 114 ? 4.449 -7.509 1.186 1.00 93.38 114 MET A N 1
ATOM 896 C CA . MET A 1 114 ? 5.183 -8.606 1.789 1.00 93.38 114 MET A CA 1
ATOM 897 C C . MET A 1 114 ? 4.852 -8.705 3.276 1.00 93.38 114 MET A C 1
ATOM 899 O O . MET A 1 114 ? 5.191 -7.808 4.043 1.00 93.38 114 MET A O 1
ATOM 903 N N . LEU A 1 115 ? 4.217 -9.797 3.691 1.00 91.69 115 LEU A N 1
ATOM 904 C CA . LEU A 1 115 ? 3.962 -10.103 5.093 1.00 91.69 115 LEU A CA 1
ATOM 905 C C . LEU A 1 115 ? 5.240 -10.646 5.740 1.00 91.69 115 LEU A C 1
ATOM 907 O O . LEU A 1 115 ? 5.817 -11.629 5.262 1.00 91.69 115 LEU A O 1
ATOM 911 N N . LEU A 1 116 ? 5.669 -10.011 6.828 1.00 89.88 116 LEU A N 1
ATOM 912 C CA . LEU A 1 116 ? 6.824 -10.443 7.603 1.00 89.88 116 LEU A CA 1
ATOM 913 C C . LEU A 1 116 ? 6.399 -11.552 8.581 1.00 89.88 116 LEU A C 1
ATOM 915 O O . LEU A 1 116 ? 5.347 -11.434 9.213 1.00 89.88 116 LEU A O 1
ATOM 919 N N . PRO A 1 117 ? 7.182 -12.633 8.733 1.00 84.12 117 PRO A N 1
ATOM 920 C CA . PRO A 1 117 ? 6.919 -13.632 9.755 1.00 84.12 117 PRO A CA 1
ATOM 921 C C . PRO A 1 117 ? 7.243 -13.025 11.119 1.00 84.12 117 PRO A C 1
ATOM 923 O O . PRO A 1 117 ? 8.404 -12.846 11.473 1.00 84.12 117 PRO A O 1
ATOM 926 N N . VAL A 1 118 ? 6.208 -12.670 11.880 1.00 71.00 118 VAL A N 1
ATOM 927 C CA . VAL A 1 118 ? 6.373 -12.042 13.195 1.00 71.00 118 VAL A CA 1
ATOM 928 C C . VAL A 1 118 ? 6.091 -13.065 14.290 1.00 71.00 118 VAL A C 1
ATOM 930 O O . VAL A 1 118 ? 5.097 -13.786 14.256 1.00 71.00 118 VAL A O 1
ATOM 933 N N . SER A 1 119 ? 6.960 -13.116 15.297 1.00 65.00 119 SER A N 1
ATOM 934 C CA . SER A 1 119 ? 6.873 -14.033 16.444 1.00 65.00 119 SER A CA 1
ATOM 935 C C . SER A 1 119 ? 5.633 -13.821 17.327 1.00 65.00 119 SER A C 1
ATOM 937 O O . SER A 1 119 ? 5.318 -14.655 18.173 1.00 65.00 119 SER A O 1
ATOM 939 N N . THR A 1 120 ? 4.889 -12.731 17.124 1.00 60.66 120 THR A N 1
ATOM 940 C CA . THR A 1 120 ? 3.675 -12.378 17.872 1.00 60.66 120 THR A CA 1
ATOM 941 C C . THR A 1 120 ? 2.394 -13.018 17.333 1.00 60.66 120 THR A C 1
ATOM 943 O O . THR A 1 120 ? 1.336 -12.804 17.922 1.00 60.66 120 THR A O 1
ATOM 946 N N . MET A 1 121 ? 2.464 -13.826 16.267 1.00 64.56 121 MET A N 1
ATOM 947 C CA . MET A 1 121 ? 1.287 -14.421 15.605 1.00 64.56 121 MET A CA 1
ATOM 948 C C . MET A 1 121 ? 0.437 -15.339 16.502 1.00 64.56 121 MET A C 1
ATOM 950 O O . MET A 1 121 ? -0.724 -15.574 16.186 1.00 64.56 121 MET A O 1
ATOM 954 N N . ASN A 1 122 ? 0.965 -15.799 17.642 1.00 76.88 122 ASN A N 1
ATOM 955 C CA . ASN A 1 122 ? 0.226 -16.638 18.596 1.00 76.88 122 ASN A CA 1
ATOM 956 C C . ASN A 1 122 ? -0.543 -15.846 19.671 1.00 76.88 122 ASN A C 1
ATOM 958 O O . ASN A 1 122 ? -1.154 -16.450 20.551 1.00 76.88 122 ASN A O 1
ATOM 962 N N . LYS A 1 123 ? -0.508 -14.509 19.647 1.00 85.12 123 LYS A N 1
ATOM 963 C CA . LYS A 1 123 ? -1.254 -13.678 20.603 1.00 85.12 123 LYS A CA 1
ATOM 964 C C . LYS A 1 123 ? -2.680 -13.392 20.105 1.00 85.12 123 LYS A C 1
ATOM 966 O O . LYS A 1 123 ? -2.864 -13.184 18.902 1.00 85.12 123 LYS A O 1
ATOM 971 N N . PRO A 1 124 ? -3.682 -13.299 21.001 1.00 87.56 124 PRO A N 1
ATOM 972 C CA . PRO A 1 124 ? -5.005 -12.797 20.637 1.00 87.56 124 PRO A CA 1
ATOM 973 C C . PRO A 1 124 ? -4.904 -11.444 19.915 1.00 87.56 124 PRO A C 1
ATOM 975 O O . PRO A 1 124 ? -4.091 -10.597 20.279 1.00 87.56 124 PRO A O 1
ATOM 978 N N . GLY A 1 125 ? -5.691 -11.261 18.853 1.00 87.56 125 GLY A N 1
ATOM 979 C CA . GLY A 1 125 ? -5.672 -10.050 18.021 1.00 87.56 125 GLY A CA 1
ATOM 980 C C . GLY A 1 125 ? -4.604 -10.017 16.919 1.00 87.56 125 GLY A C 1
ATOM 981 O O . GLY A 1 125 ? -4.737 -9.218 15.993 1.00 87.56 125 GLY A O 1
ATOM 982 N N . ALA A 1 126 ? -3.594 -10.900 16.937 1.00 88.56 126 ALA A N 1
ATOM 983 C CA . ALA A 1 126 ? -2.519 -10.894 15.938 1.00 88.56 126 ALA A CA 1
ATOM 984 C C . ALA A 1 126 ? -3.024 -11.118 14.505 1.00 88.56 126 ALA A C 1
ATOM 986 O O . ALA A 1 126 ? -2.626 -10.391 13.595 1.00 88.56 126 ALA A O 1
ATOM 987 N N . ALA A 1 127 ? -3.947 -12.065 14.314 1.00 88.69 127 ALA A N 1
ATOM 988 C CA . ALA A 1 127 ? -4.559 -12.324 13.012 1.00 88.69 127 ALA A CA 1
ATOM 989 C C . ALA A 1 127 ? -5.335 -11.103 12.488 1.00 88.69 127 ALA A C 1
ATOM 991 O O . ALA A 1 127 ? -5.140 -10.710 11.340 1.00 88.69 127 ALA A O 1
ATOM 992 N N . THR A 1 128 ? -6.152 -10.468 13.338 1.00 91.62 128 THR A N 1
ATOM 993 C CA . THR A 1 128 ? -6.921 -9.261 12.989 1.00 91.62 128 THR A CA 1
ATOM 994 C C . THR A 1 128 ? -6.001 -8.136 12.538 1.00 91.62 128 THR A C 1
ATOM 996 O O . TH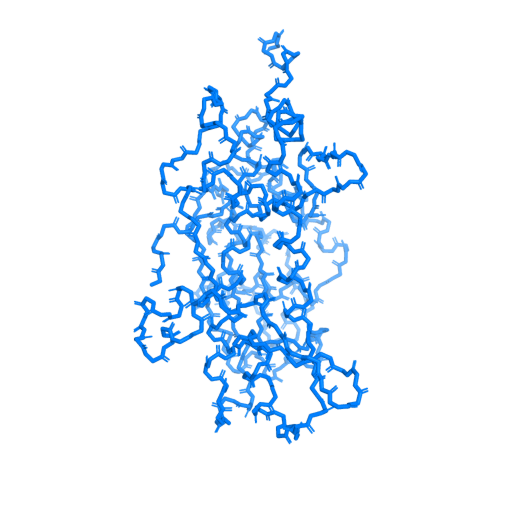R A 1 128 ? -6.235 -7.522 11.500 1.00 91.62 128 THR A O 1
ATOM 999 N N . ILE A 1 129 ? -4.920 -7.899 13.282 1.00 90.19 129 ILE A N 1
ATOM 1000 C CA . ILE A 1 129 ? -3.985 -6.825 12.966 1.00 90.19 129 ILE A CA 1
ATOM 1001 C C . ILE A 1 129 ? -3.193 -7.116 11.693 1.00 90.19 129 ILE A C 1
ATOM 1003 O O . ILE A 1 129 ? -3.087 -6.248 10.830 1.00 90.19 129 ILE A O 1
ATOM 1007 N N . ALA A 1 130 ? -2.671 -8.336 11.535 1.00 89.12 130 ALA A N 1
ATOM 1008 C CA . ALA A 1 130 ? -1.888 -8.709 10.364 1.00 89.12 130 ALA A CA 1
ATOM 1009 C C . ALA A 1 130 ? -2.748 -8.622 9.102 1.00 89.12 130 ALA A C 1
ATOM 1011 O O . ALA A 1 130 ? -2.337 -8.026 8.106 1.00 89.12 130 ALA A O 1
ATOM 1012 N N . PHE A 1 131 ? -3.966 -9.158 9.167 1.00 90.25 131 PHE A N 1
ATOM 1013 C CA . PHE A 1 131 ? -4.887 -9.146 8.043 1.00 90.25 131 PHE A CA 1
ATOM 1014 C C . PHE A 1 131 ? -5.372 -7.731 7.716 1.00 90.25 131 PHE A C 1
ATOM 1016 O O . PHE A 1 131 ? -5.328 -7.330 6.555 1.00 90.25 131 PHE A O 1
ATOM 1023 N N . GLY A 1 132 ? -5.738 -6.939 8.725 1.00 92.25 132 GLY A N 1
ATOM 1024 C CA . GLY A 1 132 ? -6.140 -5.547 8.544 1.00 92.25 132 GLY A CA 1
ATOM 1025 C C . GLY A 1 132 ? -5.040 -4.666 7.949 1.00 92.25 132 GLY A C 1
ATOM 1026 O O . GLY A 1 132 ? -5.296 -3.928 7.001 1.00 92.25 132 GLY A O 1
ATOM 1027 N N . PHE A 1 133 ? -3.794 -4.799 8.416 1.00 91.00 133 PHE A N 1
ATOM 1028 C CA . PHE A 1 133 ? -2.664 -4.078 7.825 1.00 91.00 133 PHE A CA 1
ATOM 1029 C C . PHE A 1 133 ? -2.402 -4.479 6.373 1.00 91.00 133 PHE A C 1
ATOM 1031 O O . PHE A 1 133 ? -2.135 -3.613 5.543 1.00 91.00 133 PHE A O 1
ATOM 1038 N N . VAL A 1 134 ? -2.489 -5.773 6.048 1.00 91.81 134 VAL A N 1
ATOM 1039 C CA . VAL A 1 134 ? -2.334 -6.244 4.665 1.00 91.81 134 VAL A CA 1
ATOM 1040 C C . VAL A 1 134 ? -3.444 -5.684 3.776 1.00 91.81 134 VAL A C 1
ATOM 1042 O O . VAL A 1 134 ? -3.152 -5.191 2.690 1.00 91.81 134 VAL A O 1
ATOM 1045 N N . LEU A 1 135 ? -4.695 -5.694 4.242 1.00 91.81 135 LEU A N 1
ATOM 1046 C CA . LEU A 1 135 ? -5.831 -5.107 3.527 1.00 91.81 135 LEU A CA 1
ATOM 1047 C C . LEU A 1 135 ? -5.629 -3.614 3.247 1.00 91.81 135 LEU A C 1
ATOM 1049 O O . LEU A 1 135 ? -5.815 -3.176 2.111 1.00 91.81 135 LEU A O 1
ATOM 1053 N N . GLN A 1 136 ? -5.210 -2.847 4.258 1.00 91.12 136 GLN A N 1
ATOM 1054 C CA . GLN A 1 136 ? -4.910 -1.421 4.109 1.00 91.12 136 GLN A CA 1
ATOM 1055 C C . GLN A 1 136 ? -3.775 -1.183 3.114 1.00 91.12 136 GLN A C 1
ATOM 1057 O O . GLN A 1 136 ? -3.870 -0.302 2.260 1.00 91.12 136 GLN A O 1
ATOM 1062 N N . ALA A 1 137 ? -2.711 -1.981 3.193 1.00 92.25 137 ALA A N 1
ATOM 1063 C CA . ALA A 1 137 ? -1.559 -1.857 2.315 1.00 92.25 137 ALA A CA 1
ATOM 1064 C C . ALA A 1 137 ? -1.903 -2.175 0.851 1.00 92.25 137 ALA A C 1
ATOM 1066 O O . ALA A 1 137 ? -1.513 -1.417 -0.036 1.00 92.25 137 ALA A O 1
ATOM 1067 N N . LEU A 1 138 ? -2.660 -3.247 0.590 1.00 92.69 138 LEU A N 1
ATOM 1068 C CA . LEU A 1 138 ? -3.097 -3.616 -0.764 1.00 92.69 138 LEU A CA 1
ATOM 1069 C C . LEU A 1 138 ? -3.975 -2.520 -1.376 1.00 92.69 138 LEU A C 1
ATOM 1071 O O . LEU A 1 138 ? -3.699 -2.041 -2.480 1.00 92.69 138 LEU A O 1
ATOM 1075 N N . GLN A 1 139 ? -4.955 -2.041 -0.606 1.00 91.19 139 GLN A N 1
ATOM 1076 C CA . GLN A 1 139 ? -5.830 -0.953 -1.026 1.00 91.19 139 GLN A CA 1
ATOM 1077 C C . GLN A 1 139 ? -5.043 0.316 -1.331 1.00 91.19 139 GLN A C 1
ATOM 1079 O O . GLN A 1 139 ? -5.289 0.968 -2.344 1.00 91.19 139 GLN A O 1
ATOM 1084 N N . ARG A 1 140 ? -4.077 0.658 -0.475 1.00 90.88 140 ARG A N 1
ATOM 1085 C CA . ARG A 1 140 ? -3.221 1.826 -0.662 1.00 90.88 140 ARG A CA 1
ATOM 1086 C C . ARG A 1 140 ? -2.427 1.734 -1.962 1.00 90.88 140 ARG A C 1
ATOM 1088 O O . ARG A 1 140 ? -2.448 2.694 -2.722 1.00 90.88 140 ARG A O 1
ATOM 1095 N N . LEU A 1 141 ? -1.801 0.589 -2.252 1.00 92.44 141 LEU A N 1
ATOM 1096 C CA . LEU A 1 141 ? -1.072 0.385 -3.511 1.00 92.44 141 LEU A CA 1
ATOM 1097 C C . LEU A 1 141 ? -1.969 0.585 -4.740 1.00 92.44 141 LEU A C 1
ATOM 1099 O O . LEU A 1 141 ? -1.551 1.206 -5.721 1.00 92.44 141 LEU A O 1
ATOM 1103 N N . SER A 1 142 ? -3.199 0.069 -4.687 1.00 91.94 142 SER A N 1
ATOM 1104 C CA . SER A 1 142 ? -4.157 0.215 -5.783 1.00 91.94 142 SER A CA 1
ATOM 1105 C C . SER A 1 142 ? -4.598 1.671 -5.954 1.00 91.94 142 SER A C 1
ATOM 1107 O O . SER A 1 142 ? -4.448 2.233 -7.040 1.00 91.94 142 SER A 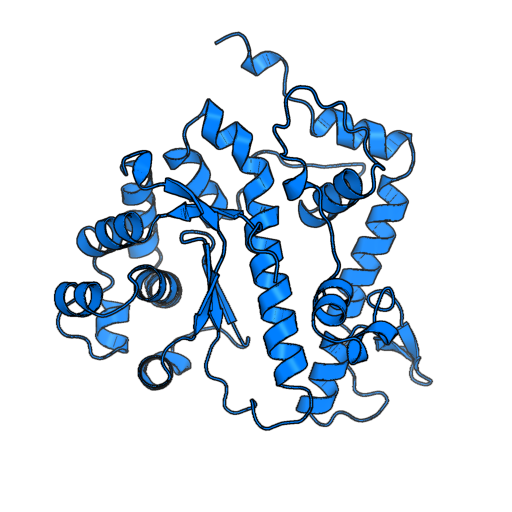O 1
ATOM 1109 N N . ILE A 1 143 ? -5.046 2.314 -4.871 1.00 89.56 143 ILE A N 1
ATOM 1110 C CA . ILE A 1 143 ? -5.530 3.698 -4.889 1.00 89.56 143 ILE A CA 1
ATOM 1111 C C . ILE A 1 143 ? -4.421 4.660 -5.312 1.00 89.56 143 ILE A C 1
ATOM 1113 O O . ILE A 1 143 ? -4.638 5.478 -6.199 1.00 89.56 143 ILE A O 1
ATOM 1117 N N . GLU A 1 144 ? -3.223 4.569 -4.737 1.00 88.94 144 GLU A N 1
ATOM 1118 C CA . GLU A 1 144 ? -2.119 5.486 -5.059 1.00 88.94 144 GLU A CA 1
ATOM 1119 C C . GLU A 1 144 ? -1.637 5.354 -6.511 1.00 88.94 144 GLU A C 1
ATOM 1121 O O . GLU A 1 144 ? -1.038 6.289 -7.037 1.00 88.94 144 GLU A O 1
ATOM 1126 N N . SER A 1 145 ? -1.945 4.245 -7.191 1.00 90.19 145 SER A N 1
ATOM 1127 C CA . SER A 1 145 ? -1.650 4.071 -8.618 1.00 90.19 145 SER A CA 1
ATOM 1128 C C . SER A 1 145 ? -2.659 4.766 -9.536 1.00 90.19 145 SER A C 1
ATOM 1130 O O . SER A 1 145 ? -2.312 5.126 -10.662 1.00 90.19 145 SER A O 1
ATOM 1132 N N . LEU A 1 146 ? -3.902 4.968 -9.086 1.00 88.00 146 LEU A N 1
ATOM 1133 C CA . LEU A 1 146 ? -4.997 5.518 -9.897 1.00 88.00 146 LEU A CA 1
ATOM 1134 C C . LEU A 1 146 ? -4.688 6.860 -10.595 1.00 88.00 146 LEU A C 1
ATOM 1136 O O . LEU A 1 146 ? -4.991 6.956 -11.788 1.00 88.00 146 LEU A O 1
ATOM 1140 N N . PRO A 1 147 ? -4.043 7.863 -9.956 1.00 85.88 147 PRO A N 1
ATOM 1141 C CA . PRO A 1 147 ? -3.719 9.136 -10.611 1.00 85.88 147 PRO A CA 1
ATOM 1142 C C . PRO A 1 147 ? -2.861 8.969 -11.870 1.00 85.88 147 PRO A C 1
ATOM 1144 O O . PRO A 1 147 ? -2.892 9.803 -12.773 1.00 85.88 147 PRO A O 1
ATOM 1147 N N . TYR A 1 148 ? -2.081 7.890 -11.936 1.00 87.56 148 TYR A N 1
ATOM 1148 C CA . TYR A 1 148 ? -1.098 7.662 -12.987 1.00 87.56 148 TYR A CA 1
ATOM 1149 C C . TYR A 1 148 ? -1.659 6.899 -14.181 1.00 87.56 148 TYR A C 1
ATOM 1151 O O . TYR A 1 148 ? -0.927 6.670 -15.142 1.00 87.56 148 TYR A O 1
ATOM 1159 N N . ARG A 1 149 ? -2.938 6.498 -14.171 1.00 85.25 149 ARG A N 1
ATOM 1160 C CA . ARG A 1 149 ? -3.532 5.771 -15.304 1.00 85.25 149 ARG A CA 1
ATOM 1161 C C . ARG A 1 149 ? -3.450 6.575 -16.587 1.00 85.25 149 ARG A C 1
ATOM 1163 O O . ARG A 1 149 ? -2.873 6.104 -17.566 1.00 85.25 149 ARG A O 1
ATOM 1170 N N . ARG A 1 150 ? -3.936 7.813 -16.534 1.00 78.62 150 ARG A N 1
ATOM 1171 C CA . ARG A 1 150 ? -3.854 8.747 -17.653 1.00 78.62 150 ARG A CA 1
ATOM 1172 C C . ARG A 1 150 ? -2.420 9.179 -17.927 1.00 78.62 150 ARG A C 1
ATOM 1174 O O . ARG A 1 150 ? -2.005 9.168 -19.079 1.00 78.62 150 ARG A O 1
ATOM 1181 N N . HIS A 1 151 ? -1.658 9.522 -16.886 1.00 80.12 151 HIS A N 1
ATOM 1182 C CA . HIS A 1 151 ? -0.252 9.920 -17.035 1.00 80.12 151 HIS A CA 1
ATOM 1183 C C . HIS A 1 151 ? 0.548 8.856 -17.793 1.00 80.12 151 HIS A C 1
ATOM 1185 O O . HIS A 1 151 ? 1.268 9.151 -18.739 1.00 80.12 151 HIS A O 1
ATOM 1191 N N . GLY A 1 152 ? 0.341 7.590 -17.446 1.00 82.69 152 GLY A N 1
ATOM 1192 C CA . GLY A 1 152 ? 0.956 6.456 -18.112 1.00 82.69 152 GLY A CA 1
ATOM 1193 C C . GLY A 1 152 ? 0.425 6.170 -19.519 1.00 82.69 152 GLY A C 1
ATOM 1194 O O . GLY A 1 152 ? 1.185 5.663 -20.339 1.00 82.69 152 GLY A O 1
ATOM 1195 N N . PHE A 1 153 ? -0.831 6.509 -19.820 1.00 82.75 153 PHE A N 1
ATOM 1196 C CA . PHE A 1 153 ? -1.377 6.435 -21.180 1.00 82.75 153 PHE A CA 1
ATOM 1197 C C . PHE A 1 153 ? -0.772 7.512 -22.094 1.00 82.75 153 PHE A C 1
ATOM 1199 O O . PHE A 1 153 ? -0.364 7.206 -23.209 1.00 82.75 153 PHE A O 1
ATOM 1206 N N . VAL A 1 154 ? -0.649 8.749 -21.600 1.00 82.81 154 VAL A N 1
ATOM 1207 C CA . VAL A 1 154 ? -0.142 9.902 -22.366 1.00 82.81 154 VAL A CA 1
ATOM 1208 C C . VAL A 1 154 ? 1.384 9.877 -22.498 1.00 82.81 154 VAL A C 1
ATOM 1210 O O . VAL A 1 154 ? 1.916 10.005 -23.596 1.00 82.81 154 VAL A O 1
ATOM 1213 N N . TYR A 1 155 ? 2.105 9.689 -21.390 1.00 84.44 155 TYR A N 1
ATOM 1214 C CA . TYR A 1 155 ? 3.570 9.793 -21.339 1.00 84.44 155 TYR A CA 1
ATOM 1215 C C . TYR A 1 155 ? 4.281 8.434 -21.287 1.00 84.44 155 TYR A C 1
ATOM 1217 O O . TYR A 1 155 ? 5.512 8.372 -21.302 1.00 84.44 155 TYR A O 1
ATOM 1225 N N . GLY A 1 156 ? 3.531 7.334 -21.220 1.00 88.81 156 GLY A N 1
ATOM 1226 C CA . GLY A 1 156 ? 4.061 5.979 -21.112 1.00 88.81 156 GLY A CA 1
ATOM 1227 C C . GLY A 1 156 ? 4.293 5.517 -19.668 1.00 88.81 156 GLY A C 1
ATOM 1228 O O . GLY A 1 156 ? 4.851 6.219 -18.823 1.00 88.81 156 GLY A O 1
ATOM 1229 N N . TYR A 1 157 ? 3.943 4.258 -19.388 1.00 90.88 157 TYR A N 1
ATOM 1230 C CA . TYR A 1 157 ? 4.076 3.654 -18.054 1.00 90.88 157 TYR A CA 1
ATOM 1231 C C . TYR A 1 157 ? 5.512 3.587 -17.510 1.00 90.88 157 TYR A C 1
ATOM 1233 O O . TYR A 1 157 ? 5.710 3.541 -16.298 1.00 90.88 157 TYR A O 1
ATOM 1241 N N . HIS A 1 158 ? 6.519 3.613 -18.384 1.00 89.56 158 HIS A N 1
ATOM 1242 C CA . HIS A 1 158 ? 7.931 3.630 -17.995 1.00 89.56 158 HIS A CA 1
ATOM 1243 C C . HIS A 1 158 ? 8.371 4.962 -17.365 1.00 89.56 158 HIS A C 1
ATOM 1245 O O . HIS A 1 158 ? 9.372 4.978 -16.648 1.00 89.56 158 HIS A O 1
ATOM 1251 N N . ASN A 1 159 ? 7.622 6.046 -17.599 1.00 88.44 159 ASN A N 1
ATOM 1252 C CA . ASN A 1 159 ? 7.819 7.344 -16.949 1.00 88.44 159 ASN A CA 1
ATOM 1253 C C . ASN A 1 159 ? 6.958 7.473 -15.688 1.00 88.44 159 ASN A C 1
ATOM 1255 O O . ASN A 1 159 ? 7.454 7.922 -14.660 1.00 88.44 159 ASN A O 1
ATOM 1259 N N . ALA A 1 160 ? 5.720 6.976 -15.738 1.00 89.81 160 ALA A N 1
ATOM 1260 C CA . ALA A 1 160 ? 4.794 7.028 -14.610 1.00 89.81 160 ALA A CA 1
ATOM 1261 C C . ALA A 1 160 ? 5.233 6.170 -13.412 1.00 89.81 160 ALA A C 1
ATOM 1263 O O . ALA A 1 160 ? 5.119 6.603 -12.269 1.00 89.81 160 ALA A O 1
ATOM 1264 N N . LEU A 1 161 ? 5.754 4.958 -13.647 1.00 92.19 161 LEU A N 1
ATOM 1265 C CA . LEU A 1 161 ? 6.132 4.072 -12.546 1.00 92.19 161 LEU A CA 1
ATOM 1266 C C . LEU A 1 161 ? 7.224 4.686 -11.647 1.00 92.19 161 LEU A C 1
ATOM 1268 O O . LEU A 1 161 ? 6.992 4.744 -10.447 1.00 92.19 161 LEU A O 1
ATOM 1272 N N . PRO A 1 162 ? 8.366 5.196 -12.155 1.00 90.12 162 PRO A N 1
ATOM 1273 C CA . PRO A 1 162 ? 9.355 5.874 -11.312 1.00 90.12 162 PRO A CA 1
ATOM 1274 C C . PRO A 1 162 ? 8.800 7.003 -10.430 1.00 90.12 162 PRO A C 1
ATOM 1276 O O . PRO A 1 162 ? 9.287 7.184 -9.318 1.00 90.12 162 PRO A O 1
ATOM 1279 N N . GLU A 1 163 ? 7.795 7.748 -10.896 1.00 89.00 163 GLU A N 1
ATOM 1280 C CA . GLU A 1 163 ? 7.140 8.793 -10.096 1.00 89.00 163 GLU A CA 1
ATOM 1281 C C . GLU A 1 163 ? 6.342 8.193 -8.928 1.00 89.00 163 GLU A C 1
ATOM 1283 O O . GLU A 1 163 ? 6.461 8.678 -7.802 1.00 89.00 163 GLU A O 1
ATOM 1288 N N . ILE A 1 164 ? 5.635 7.074 -9.153 1.00 88.31 164 ILE A N 1
ATOM 1289 C CA . ILE A 1 164 ? 4.983 6.296 -8.082 1.00 88.31 164 ILE A CA 1
ATOM 1290 C C . ILE A 1 164 ? 6.010 5.863 -7.030 1.00 88.31 164 ILE A C 1
ATOM 1292 O O . ILE A 1 164 ? 5.776 6.054 -5.838 1.00 88.31 164 ILE A O 1
ATOM 1296 N N . ILE A 1 165 ? 7.156 5.315 -7.455 1.00 86.44 165 ILE A N 1
ATOM 1297 C CA . ILE A 1 165 ? 8.216 4.839 -6.542 1.00 86.44 165 ILE A CA 1
ATOM 1298 C C . ILE A 1 165 ? 8.724 5.985 -5.657 1.00 86.44 165 ILE A C 1
ATOM 1300 O O . ILE A 1 165 ? 8.943 5.816 -4.458 1.00 86.44 165 ILE A O 1
ATOM 1304 N N . LEU A 1 166 ? 8.869 7.176 -6.239 1.00 85.00 166 LEU A N 1
ATOM 1305 C CA . LEU A 1 166 ? 9.292 8.388 -5.537 1.00 85.00 166 LEU A CA 1
ATOM 1306 C C . LEU A 1 166 ? 8.155 9.078 -4.765 1.00 85.00 166 LEU A C 1
ATOM 1308 O O . LEU A 1 166 ? 8.380 10.139 -4.184 1.00 85.00 166 LEU A O 1
ATOM 1312 N N . SER A 1 167 ? 6.948 8.498 -4.740 1.00 82.50 167 SER A N 1
ATOM 1313 C CA . SER A 1 167 ? 5.746 9.090 -4.135 1.00 82.50 167 SER A CA 1
ATOM 1314 C C . SER A 1 167 ? 5.423 10.495 -4.675 1.00 82.50 167 SER A C 1
ATOM 1316 O O . SER A 1 167 ? 4.883 11.344 -3.963 1.00 82.50 167 SER A O 1
ATOM 1318 N N . GLN A 1 168 ? 5.761 10.759 -5.940 1.00 78.31 168 GLN A N 1
ATOM 1319 C CA . GLN A 1 168 ? 5.570 12.047 -6.604 1.00 78.31 168 GLN A CA 1
ATOM 1320 C C . GLN A 1 168 ? 4.242 12.075 -7.352 1.00 78.31 168 GLN A C 1
ATOM 1322 O O . GLN A 1 168 ? 4.165 11.628 -8.488 1.00 78.31 168 GLN A O 1
ATOM 1327 N N . GLN A 1 169 ? 3.199 12.633 -6.733 1.00 74.06 169 GLN A N 1
ATOM 1328 C CA . GLN A 1 169 ? 1.888 12.732 -7.377 1.00 74.06 169 GLN A CA 1
ATOM 1329 C C . GLN A 1 169 ? 1.963 13.506 -8.707 1.00 74.06 169 GLN A C 1
ATOM 1331 O O . GLN A 1 169 ? 2.568 14.580 -8.741 1.00 74.06 169 GLN A O 1
ATOM 1336 N N . PRO A 1 170 ? 1.276 13.036 -9.769 1.00 65.75 170 PRO A N 1
ATOM 1337 C CA . PRO A 1 170 ? 1.335 13.677 -11.083 1.00 65.75 170 PRO A CA 1
ATOM 1338 C C . PRO A 1 170 ? 0.650 15.049 -11.070 1.00 65.75 170 PRO A C 1
ATOM 1340 O O . PRO A 1 170 ? 0.955 15.922 -11.878 1.00 65.75 170 PRO A O 1
ATOM 1343 N N . LYS A 1 171 ? -0.280 15.257 -10.129 1.00 77.62 171 LYS A N 1
ATOM 1344 C CA . LYS A 1 171 ? -0.958 16.528 -9.897 1.00 77.62 171 LYS A CA 1
ATOM 1345 C C . LYS A 1 171 ? -1.089 16.775 -8.403 1.00 77.62 171 LYS A C 1
ATOM 1347 O O . LYS A 1 171 ? -1.683 15.971 -7.690 1.00 77.62 171 LYS A O 1
ATOM 1352 N N . LEU A 1 172 ? -0.558 17.905 -7.945 1.00 78.31 172 LEU A N 1
ATOM 1353 C CA . LEU A 1 172 ? -0.758 18.369 -6.578 1.00 78.31 172 LEU A CA 1
ATOM 1354 C C . LEU A 1 172 ? -2.158 18.966 -6.457 1.00 78.31 172 LEU A C 1
ATOM 1356 O O . LEU A 1 172 ? -2.462 19.980 -7.084 1.00 78.31 172 LEU A O 1
ATOM 1360 N N . LEU A 1 173 ? -2.995 18.339 -5.638 1.00 83.31 173 LEU A N 1
ATOM 1361 C CA . LEU A 1 173 ? -4.308 18.869 -5.302 1.00 83.31 173 LEU A CA 1
ATOM 1362 C C . LEU A 1 173 ? -4.211 19.803 -4.099 1.00 83.31 173 LEU A C 1
ATOM 1364 O O . LEU A 1 173 ? -3.551 19.489 -3.106 1.00 83.31 173 LEU A O 1
ATOM 1368 N N . SER A 1 174 ? -4.893 20.943 -4.173 1.00 87.81 174 SER A N 1
ATOM 1369 C CA . SER A 1 174 ? -5.001 21.872 -3.049 1.00 87.81 174 SER A CA 1
ATOM 1370 C C . SER A 1 174 ? -6.343 22.586 -3.073 1.00 87.81 174 SER A C 1
ATOM 1372 O O . SER A 1 174 ? -6.673 23.279 -4.034 1.00 87.81 174 SER A O 1
ATOM 1374 N N . VAL A 1 175 ? -7.123 22.436 -2.008 1.00 87.06 175 VAL A N 1
ATOM 1375 C CA . VAL A 1 175 ? -8.426 23.086 -1.847 1.00 87.06 175 VAL A CA 1
ATOM 1376 C C . VAL A 1 175 ? -8.401 23.832 -0.520 1.00 87.06 175 VAL A C 1
ATOM 1378 O O . VAL A 1 175 ? -8.361 23.214 0.538 1.00 87.06 175 VAL A O 1
ATOM 1381 N N . HIS A 1 176 ? -8.369 25.167 -0.576 1.00 85.50 176 HIS A N 1
ATOM 1382 C CA . HIS A 1 176 ? -8.394 26.042 0.606 1.00 85.50 176 HIS A CA 1
ATOM 1383 C C . HIS A 1 176 ? -7.375 25.663 1.703 1.00 85.50 176 HIS A C 1
ATOM 1385 O O . HIS A 1 176 ? -7.683 25.655 2.889 1.00 85.50 176 HIS A O 1
ATOM 1391 N N . GLY A 1 177 ? -6.139 25.345 1.301 1.00 84.00 177 GLY A N 1
ATOM 1392 C CA . GLY A 1 177 ? -5.047 24.996 2.219 1.00 84.00 177 GLY A CA 1
ATOM 1393 C C . GLY A 1 177 ? -4.984 23.515 2.605 1.00 84.00 177 GLY A C 1
ATOM 1394 O O . GLY A 1 177 ? -3.966 23.078 3.139 1.00 84.00 177 GLY A O 1
ATOM 1395 N N . ILE A 1 178 ? -6.007 22.722 2.272 1.00 87.19 178 ILE A N 1
ATOM 1396 C CA . ILE A 1 178 ? -5.990 21.265 2.431 1.00 87.19 178 ILE A CA 1
ATOM 1397 C C . ILE A 1 178 ? -5.385 20.634 1.180 1.00 87.19 178 ILE A C 1
ATOM 1399 O O . ILE A 1 178 ? -5.795 20.936 0.059 1.00 87.19 178 ILE A O 1
ATOM 1403 N N . LYS A 1 179 ? -4.434 19.719 1.376 1.00 89.88 179 LYS A N 1
ATOM 1404 C CA . LYS A 1 179 ? -3.872 18.866 0.322 1.00 89.88 179 LYS A CA 1
ATOM 1405 C C . LYS A 1 179 ? -4.493 17.472 0.444 1.00 89.88 179 LYS A C 1
ATOM 1407 O O . LYS A 1 179 ? -3.979 16.665 1.222 1.00 89.88 179 LYS A O 1
ATOM 1412 N N . PRO A 1 180 ? -5.626 17.197 -0.227 1.00 88.62 180 PRO A N 1
ATOM 1413 C CA . PRO A 1 180 ? -6.313 15.923 -0.071 1.00 88.62 180 PRO A CA 1
ATOM 1414 C C . PRO A 1 180 ? -5.430 14.776 -0.569 1.00 88.62 180 PRO A C 1
ATOM 1416 O O . PRO A 1 180 ? -4.825 14.853 -1.640 1.00 88.62 180 PRO A O 1
ATOM 1419 N N . SER A 1 181 ? -5.362 13.696 0.211 1.00 87.88 181 SER A N 1
ATOM 1420 C CA . SER A 1 181 ? -4.730 12.460 -0.243 1.00 87.88 181 SER A CA 1
ATOM 1421 C C . SER A 1 181 ? -5.576 11.820 -1.341 1.00 87.88 181 SER A C 1
ATOM 1423 O O . SER A 1 181 ? -6.788 12.034 -1.421 1.00 87.88 181 SER A O 1
ATOM 1425 N N . TRP A 1 182 ? -4.967 10.978 -2.174 1.00 87.38 182 TRP A N 1
ATOM 1426 C CA . TRP A 1 182 ? -5.744 10.290 -3.202 1.00 87.38 182 TRP A CA 1
ATOM 1427 C C . TRP A 1 182 ? -6.734 9.269 -2.632 1.00 87.38 182 TRP A C 1
ATOM 1429 O O . TRP A 1 182 ? -7.736 8.974 -3.268 1.00 87.38 182 TRP A O 1
ATOM 1439 N N . HIS A 1 183 ? -6.504 8.787 -1.408 1.00 88.88 183 HIS A N 1
ATOM 1440 C CA . HIS A 1 183 ? -7.480 7.984 -0.673 1.00 88.88 183 HIS A CA 1
ATOM 1441 C C . HIS A 1 183 ? -8.779 8.754 -0.424 1.00 88.88 183 HIS A C 1
ATOM 1443 O O . HIS A 1 183 ? -9.858 8.256 -0.725 1.00 88.88 183 HIS A O 1
ATOM 1449 N N . LEU A 1 184 ? -8.661 10.001 0.031 1.00 89.88 184 LEU A N 1
ATOM 1450 C CA . LEU A 1 184 ? -9.801 10.879 0.272 1.00 89.88 184 LEU A CA 1
ATOM 1451 C C . LEU A 1 184 ? -10.549 11.212 -1.028 1.00 89.88 184 LEU A C 1
ATOM 1453 O O . LEU A 1 184 ? -11.775 11.177 -1.082 1.00 89.88 184 LEU A O 1
ATOM 1457 N N . VAL A 1 185 ? -9.802 11.505 -2.097 1.00 89.25 185 VAL A N 1
ATOM 1458 C CA . VAL A 1 185 ? -10.372 11.772 -3.428 1.00 89.25 185 VAL A CA 1
ATOM 1459 C C . VAL A 1 185 ? -11.108 10.547 -3.966 1.00 89.25 185 VAL A C 1
ATOM 1461 O O . VAL A 1 185 ? -12.225 10.668 -4.464 1.00 89.25 185 VAL A O 1
ATOM 1464 N N . HIS A 1 186 ? -10.491 9.370 -3.855 1.00 88.69 186 HIS A N 1
ATOM 1465 C CA . HIS A 1 186 ? -11.075 8.099 -4.272 1.00 88.69 186 HIS A CA 1
ATOM 1466 C C . HIS A 1 186 ? -12.384 7.814 -3.537 1.00 88.69 186 HIS A C 1
ATOM 1468 O O . HIS A 1 186 ? -13.368 7.436 -4.170 1.00 88.69 186 HIS A O 1
ATOM 1474 N N . GLU A 1 187 ? -12.430 8.064 -2.232 1.00 90.12 187 GLU A N 1
ATOM 1475 C CA . GLU A 1 187 ? -13.640 7.895 -1.434 1.00 90.12 187 GLU A CA 1
ATOM 1476 C C . GLU A 1 187 ? -14.762 8.861 -1.848 1.00 90.12 187 GLU A C 1
ATOM 1478 O O . GLU A 1 187 ? -15.899 8.427 -2.038 1.00 90.12 187 GLU A O 1
ATOM 1483 N N . LEU A 1 188 ? -14.452 10.144 -2.070 1.00 89.69 188 LEU A N 1
ATOM 1484 C CA . LEU A 1 188 ? -15.428 11.132 -2.555 1.00 89.69 188 LEU A CA 1
ATOM 1485 C C . LEU A 1 188 ? -16.012 10.753 -3.923 1.00 89.69 188 LEU A C 1
ATOM 1487 O O . LEU A 1 188 ? -17.220 10.885 -4.131 1.00 89.69 188 LEU A O 1
ATOM 1491 N N . LEU A 1 189 ? -15.169 10.268 -4.841 1.00 87.31 189 LEU A N 1
ATOM 1492 C CA . LEU A 1 189 ? -15.589 9.780 -6.160 1.00 87.31 189 LEU A CA 1
ATOM 1493 C C . LEU A 1 189 ? -16.468 8.527 -6.046 1.00 87.31 189 LEU A C 1
ATOM 1495 O O . LEU A 1 189 ? -17.504 8.430 -6.706 1.00 87.31 189 LEU A O 1
ATOM 1499 N N . SER A 1 190 ? -16.073 7.586 -5.185 1.00 87.25 190 SER A N 1
ATOM 1500 C CA . SER A 1 190 ? -16.774 6.312 -4.979 1.00 87.25 190 SER A CA 1
ATOM 1501 C C . SER A 1 190 ? -18.150 6.506 -4.336 1.00 87.25 190 SER A C 1
ATOM 1503 O O . SER A 1 190 ? -19.108 5.837 -4.712 1.00 87.25 190 SER A O 1
ATOM 1505 N N . LYS A 1 191 ? -18.274 7.457 -3.401 1.00 87.00 191 LYS A N 1
ATOM 1506 C CA . LYS A 1 191 ? -19.543 7.824 -2.747 1.00 87.00 191 LYS A CA 1
ATOM 1507 C C . LYS A 1 191 ? -20.420 8.767 -3.588 1.00 87.00 191 LYS A C 1
ATOM 1509 O O . LYS A 1 191 ? -21.519 9.110 -3.164 1.00 87.00 191 LYS A O 1
ATOM 1514 N N . GLY A 1 192 ? -19.956 9.198 -4.766 1.00 84.75 192 GLY A N 1
ATOM 1515 C CA . GLY A 1 192 ? -20.716 10.072 -5.668 1.00 84.75 192 GLY A CA 1
ATOM 1516 C C . GLY A 1 192 ? -20.825 11.532 -5.210 1.00 84.75 192 GLY A C 1
ATOM 1517 O O . GLY A 1 192 ? -21.675 12.263 -5.708 1.00 84.75 192 GLY A O 1
ATOM 1518 N N . HIS A 1 193 ? -19.972 11.980 -4.284 1.00 84.62 193 HIS A N 1
ATOM 1519 C CA . HIS A 1 193 ? -19.936 13.380 -3.831 1.00 84.62 193 HIS A CA 1
ATOM 1520 C C . HIS A 1 193 ? -19.249 14.324 -4.826 1.00 84.62 193 HIS A C 1
ATOM 1522 O O . HIS A 1 193 ? -19.366 15.546 -4.721 1.00 84.62 193 HIS A O 1
ATOM 1528 N N . ILE A 1 194 ? -18.518 13.753 -5.781 1.00 80.50 194 ILE A N 1
ATOM 1529 C CA . ILE A 1 194 ? -17.966 14.439 -6.945 1.00 80.50 194 ILE A CA 1
ATOM 1530 C C . ILE A 1 194 ? -18.618 13.786 -8.161 1.00 80.50 194 ILE A C 1
ATOM 1532 O O . ILE A 1 194 ? -18.562 12.563 -8.303 1.00 80.50 194 ILE A O 1
ATOM 1536 N N . GLU A 1 195 ? -19.256 14.585 -9.021 1.00 71.06 195 GLU A N 1
ATOM 1537 C CA . GLU A 1 195 ? -19.980 14.061 -10.182 1.00 71.06 195 GLU A CA 1
ATOM 1538 C C . GLU A 1 195 ? -19.062 13.207 -11.069 1.00 71.06 195 GLU A C 1
ATOM 1540 O O . GLU A 1 195 ? -17.983 13.639 -11.488 1.00 71.06 195 GLU A O 1
ATOM 1545 N N . GLN A 1 196 ? -19.538 12.007 -11.411 1.00 59.25 196 GLN A N 1
ATOM 1546 C CA . GLN A 1 196 ? -18.818 11.020 -12.224 1.00 59.25 196 GLN A CA 1
ATOM 1547 C C . GLN A 1 196 ? -18.733 11.393 -13.719 1.00 59.25 196 GLN A C 1
ATOM 1549 O O . GLN A 1 196 ? -18.183 10.645 -14.519 1.00 59.25 196 GLN A O 1
ATOM 1554 N N . GLY A 1 197 ? -19.200 12.583 -14.107 1.00 52.19 197 GLY A N 1
ATOM 1555 C CA . GLY A 1 197 ? -19.103 13.130 -15.462 1.00 52.19 197 GLY A CA 1
ATOM 1556 C C . GLY A 1 197 ? -17.730 13.710 -15.814 1.00 52.19 197 GLY A C 1
ATOM 1557 O O . GLY A 1 197 ? -17.671 14.690 -16.550 1.00 52.19 197 GLY A O 1
ATOM 1558 N N . LEU A 1 198 ? -16.633 13.163 -15.275 1.00 54.28 198 LEU A N 1
ATOM 1559 C CA . LEU A 1 198 ? -15.277 13.477 -15.733 1.00 54.28 198 LEU A CA 1
ATOM 1560 C C . LEU A 1 198 ? -15.055 12.702 -17.041 1.00 54.28 198 LEU A C 1
ATOM 1562 O O . LEU A 1 198 ? -14.789 11.505 -16.972 1.00 54.28 198 LEU A O 1
ATOM 1566 N N . PRO A 1 199 ? -15.136 13.331 -18.230 1.00 48.06 199 PRO A N 1
ATOM 1567 C CA . PRO A 1 199 ? -15.214 12.604 -19.504 1.00 48.06 199 PRO A CA 1
ATOM 1568 C C . PRO A 1 199 ? -13.935 11.826 -19.856 1.00 48.06 199 PRO A C 1
ATOM 1570 O O . PRO A 1 199 ? -13.897 11.123 -20.857 1.00 48.06 199 PRO A O 1
ATOM 1573 N N . GLU A 1 200 ? -12.872 11.975 -19.057 1.00 51.38 200 GLU A N 1
ATOM 1574 C CA . GLU A 1 200 ? -11.520 11.509 -19.369 1.00 51.38 200 GLU A CA 1
ATOM 1575 C C . GLU A 1 200 ? -10.772 10.906 -18.161 1.00 51.38 200 GLU A C 1
ATOM 1577 O O . GLU A 1 200 ? -9.547 10.759 -18.196 1.00 51.38 200 GLU A O 1
ATOM 1582 N N . MET A 1 201 ? -11.475 10.588 -17.067 1.00 56.19 201 MET A N 1
ATOM 1583 C CA . MET A 1 201 ? -10.943 9.678 -16.050 1.00 56.19 201 MET A CA 1
ATOM 1584 C C . MET A 1 201 ? -11.507 8.296 -16.365 1.00 56.19 201 MET A C 1
ATOM 1586 O O . MET A 1 201 ? -12.628 7.985 -15.981 1.00 56.19 201 MET A O 1
ATOM 1590 N N . GLU A 1 202 ? -10.744 7.492 -17.108 1.00 61.88 202 GLU A N 1
ATOM 1591 C CA . GLU A 1 202 ? -11.046 6.088 -17.431 1.00 61.88 202 GLU A CA 1
ATOM 1592 C C . GLU A 1 202 ? -10.964 5.203 -16.170 1.00 61.88 202 GLU A C 1
ATOM 1594 O O . GLU A 1 202 ? -10.155 4.273 -16.071 1.00 61.88 202 GLU A O 1
ATOM 1599 N N . PHE A 1 203 ? -11.753 5.534 -15.150 1.00 68.69 203 PHE A N 1
ATOM 1600 C CA . PHE A 1 203 ? -12.046 4.608 -14.077 1.00 68.69 203 PHE A CA 1
ATOM 1601 C C . PHE A 1 203 ? -12.978 3.546 -14.642 1.00 68.69 203 PHE A C 1
ATOM 1603 O O . PHE A 1 203 ? -14.045 3.837 -15.181 1.00 68.69 203 PHE A O 1
ATOM 1610 N N . GLU A 1 204 ? -12.566 2.298 -14.518 1.00 69.88 204 GLU A N 1
ATOM 1611 C CA . GLU A 1 204 ? -13.471 1.176 -14.655 1.00 69.88 204 GLU A CA 1
ATOM 1612 C C . GLU A 1 204 ? -14.414 1.212 -13.439 1.00 69.88 204 GLU A C 1
ATOM 1614 O O . GLU A 1 204 ? -14.026 1.656 -12.358 1.00 69.88 204 GLU A O 1
ATOM 1619 N N . LEU A 1 205 ? -15.653 0.728 -13.570 1.00 63.50 205 LEU A N 1
ATOM 1620 C CA . LEU A 1 205 ? -16.619 0.714 -12.453 1.00 63.50 205 LEU A CA 1
ATOM 1621 C C . LEU A 1 205 ? -16.045 0.060 -11.183 1.00 63.50 205 LEU A C 1
ATOM 1623 O O . LEU A 1 205 ? -16.360 0.461 -10.067 1.00 63.50 205 LEU A O 1
ATOM 1627 N N . GLN A 1 206 ? -15.162 -0.924 -11.358 1.00 67.81 206 GLN A N 1
ATOM 1628 C CA . GLN A 1 206 ? -14.462 -1.594 -10.265 1.00 67.81 206 GLN A CA 1
ATOM 1629 C C . GLN A 1 206 ? -13.426 -0.717 -9.547 1.00 67.81 206 GLN A C 1
ATOM 1631 O O . GLN A 1 206 ? -13.146 -0.961 -8.378 1.00 67.81 206 GLN A O 1
ATOM 1636 N N . ASP A 1 207 ? -12.881 0.312 -10.200 1.00 72.94 207 ASP A N 1
ATOM 1637 C CA . ASP A 1 207 ? -11.972 1.260 -9.552 1.00 72.94 207 ASP A CA 1
ATOM 1638 C C . ASP A 1 207 ? -12.709 2.178 -8.578 1.00 72.94 207 ASP A C 1
ATOM 1640 O O . ASP A 1 207 ? -12.067 2.777 -7.727 1.00 72.94 207 ASP A O 1
ATOM 1644 N N . LEU A 1 208 ? -14.037 2.291 -8.676 1.00 76.38 208 LEU A N 1
ATOM 1645 C CA . LEU A 1 208 ? -14.866 3.154 -7.829 1.00 76.38 208 LEU A CA 1
ATOM 1646 C C . LEU A 1 208 ? -15.531 2.397 -6.672 1.00 76.38 208 LEU A C 1
ATOM 1648 O O . LEU A 1 208 ? -16.419 2.926 -6.007 1.00 76.38 208 LEU A O 1
ATOM 1652 N N . SER A 1 209 ? -15.114 1.156 -6.402 1.00 82.38 209 SER A N 1
ATOM 1653 C CA . SER A 1 209 ? -15.525 0.473 -5.178 1.00 82.38 209 SER A CA 1
ATOM 1654 C C . SER A 1 209 ? -14.652 0.938 -4.014 1.00 82.38 209 SER A C 1
ATOM 1656 O O . SER A 1 209 ? -13.464 0.608 -3.950 1.00 82.38 209 SER A O 1
ATOM 1658 N N . TRP A 1 210 ? -15.238 1.675 -3.074 1.00 85.94 210 TRP A N 1
ATOM 1659 C CA . TRP A 1 210 ? -14.601 1.984 -1.798 1.00 85.94 210 TRP A CA 1
ATOM 1660 C C . TRP A 1 210 ? -15.166 1.091 -0.696 1.00 85.94 210 TRP A C 1
ATOM 1662 O O . TRP A 1 210 ? -16.372 0.865 -0.607 1.00 85.94 210 TRP A O 1
ATOM 1672 N N . GLN A 1 211 ? -14.272 0.574 0.138 1.00 88.44 211 GLN A N 1
ATOM 1673 C CA . GLN A 1 211 ? -14.604 -0.168 1.347 1.00 88.44 211 GLN A CA 1
ATOM 1674 C C . GLN A 1 211 ? -13.582 0.199 2.416 1.00 88.44 211 GLN A C 1
ATOM 1676 O O . GLN A 1 211 ? -12.379 0.228 2.123 1.00 88.44 211 GLN A O 1
ATOM 1681 N N . SER A 1 212 ? -14.049 0.438 3.642 1.00 89.88 212 SER A N 1
ATOM 1682 C CA . SER A 1 212 ? -13.167 0.571 4.799 1.00 89.88 212 SER A CA 1
ATOM 1683 C C . SER A 1 212 ? -12.481 -0.763 5.122 1.00 89.88 212 SER A C 1
ATOM 1685 O O . SER A 1 212 ? -12.832 -1.825 4.592 1.00 89.88 212 SER A O 1
ATOM 1687 N N . THR A 1 213 ? -11.492 -0.727 6.017 1.00 91.44 213 THR A N 1
ATOM 1688 C CA . THR A 1 213 ? -10.811 -1.957 6.459 1.00 91.44 213 THR A CA 1
ATOM 1689 C C . THR A 1 213 ? -11.799 -2.887 7.156 1.00 91.44 213 THR A C 1
ATOM 1691 O O . THR A 1 213 ? -11.804 -4.090 6.917 1.00 91.44 213 THR A O 1
ATOM 1694 N N . GLU A 1 214 ? -12.684 -2.315 7.961 1.00 93.94 214 GLU A N 1
ATOM 1695 C CA . GLU A 1 214 ? -13.714 -2.984 8.743 1.00 93.94 214 GLU A CA 1
ATOM 1696 C C . GLU A 1 214 ? -14.750 -3.640 7.830 1.00 93.94 214 GLU A C 1
ATOM 1698 O O . GLU A 1 214 ? -15.055 -4.813 8.018 1.00 93.94 214 GLU A O 1
ATOM 1703 N N . MET A 1 215 ? -15.197 -2.953 6.770 1.00 93.50 215 MET A N 1
ATOM 1704 C CA . MET A 1 215 ? -16.078 -3.545 5.753 1.00 93.50 215 MET A CA 1
ATOM 1705 C C . MET A 1 215 ? -15.414 -4.736 5.053 1.00 93.50 215 MET A C 1
ATOM 1707 O O . MET A 1 215 ? -16.047 -5.771 4.835 1.00 93.50 215 MET A O 1
ATOM 1711 N N . LYS A 1 216 ? -14.121 -4.626 4.714 1.00 92.12 216 LYS A N 1
ATOM 1712 C CA . LYS A 1 216 ? -13.374 -5.739 4.108 1.00 92.12 216 LYS A CA 1
ATOM 1713 C C . LYS A 1 216 ? -13.237 -6.918 5.068 1.00 92.12 216 LYS A C 1
ATOM 1715 O O . LYS A 1 216 ? -13.370 -8.058 4.627 1.00 92.12 216 LYS A O 1
ATOM 1720 N N . LEU A 1 217 ? -13.009 -6.667 6.355 1.00 93.12 217 LEU A N 1
ATOM 1721 C CA . LEU A 1 217 ? -12.971 -7.706 7.386 1.00 93.12 217 LEU A CA 1
ATOM 1722 C C . LEU A 1 217 ? -14.344 -8.377 7.560 1.00 93.12 217 LEU A C 1
ATOM 1724 O O . LEU A 1 217 ? -14.422 -9.605 7.504 1.00 93.12 217 LEU A O 1
ATOM 1728 N N . ALA A 1 218 ? -15.415 -7.588 7.665 1.00 94.81 218 ALA A N 1
ATOM 1729 C CA . ALA A 1 218 ? -16.804 -8.048 7.752 1.00 94.81 218 ALA A CA 1
ATOM 1730 C C . ALA A 1 218 ? -17.208 -8.915 6.550 1.00 94.81 218 ALA A C 1
ATOM 1732 O O . ALA A 1 218 ? -17.819 -9.969 6.711 1.00 94.81 218 ALA A O 1
ATOM 1733 N N . SER A 1 219 ? -16.746 -8.563 5.342 1.00 92.56 219 SER A N 1
ATOM 1734 C CA . SER A 1 219 ? -16.984 -9.369 4.132 1.00 92.56 219 SER A CA 1
ATOM 1735 C C . SER A 1 219 ? -16.375 -10.779 4.176 1.00 92.56 219 SER A C 1
ATOM 1737 O O . SER A 1 219 ? -16.767 -11.644 3.393 1.00 92.56 219 SER A O 1
ATOM 1739 N N . VAL A 1 220 ? -15.390 -11.011 5.053 1.00 91.50 220 VAL A N 1
ATOM 1740 C CA . VAL A 1 220 ? -14.746 -12.318 5.249 1.00 91.50 220 VAL A CA 1
ATOM 1741 C C . VAL A 1 220 ? -15.368 -13.068 6.427 1.00 91.50 220 VAL A C 1
ATOM 1743 O O . VAL A 1 220 ? -15.454 -14.294 6.385 1.00 91.50 220 VAL A O 1
ATOM 1746 N N . SER A 1 221 ? -15.788 -12.357 7.474 1.00 93.69 221 SER A N 1
ATOM 1747 C CA . SER A 1 221 ? -16.415 -12.939 8.660 1.00 93.69 221 SER A CA 1
ATOM 1748 C C . SER A 1 221 ? -17.341 -11.936 9.342 1.00 93.69 221 SER A C 1
ATOM 1750 O O . SER A 1 221 ? -16.898 -10.856 9.734 1.00 93.69 221 SER A O 1
ATOM 1752 N N . SER A 1 222 ? -18.588 -12.342 9.589 1.00 95.19 222 SER A N 1
ATOM 1753 C CA . SER A 1 222 ? -19.612 -11.524 10.259 1.00 95.19 222 SER A CA 1
ATOM 1754 C C . SER A 1 222 ? -19.278 -11.166 11.711 1.00 95.19 222 SER A C 1
ATOM 1756 O O . SER A 1 222 ? -19.856 -10.248 12.283 1.00 95.19 222 SER A O 1
ATOM 1758 N N . VAL A 1 223 ? -18.287 -11.825 12.325 1.00 94.69 223 VAL A N 1
ATOM 1759 C CA . VAL A 1 223 ? -17.770 -11.433 13.653 1.00 94.69 223 VAL A CA 1
ATOM 1760 C C . VAL A 1 223 ? -17.231 -9.994 13.644 1.00 94.69 223 VAL A C 1
ATOM 1762 O O . VAL A 1 223 ? -17.152 -9.355 14.693 1.00 94.69 223 VAL A O 1
ATOM 1765 N N . PHE A 1 224 ? -16.876 -9.464 12.470 1.00 95.88 224 PHE A N 1
ATOM 1766 C CA . PHE A 1 224 ? -16.403 -8.094 12.317 1.00 95.88 224 PHE A CA 1
ATOM 1767 C C . PHE A 1 224 ? -17.507 -7.061 12.041 1.00 95.88 224 PHE A C 1
ATOM 1769 O O . PHE A 1 224 ? -17.186 -5.876 12.001 1.00 95.88 224 PHE A O 1
ATOM 1776 N N . ASP A 1 225 ? -18.779 -7.460 11.918 1.00 96.44 225 ASP A N 1
ATOM 1777 C CA . ASP A 1 225 ? -19.886 -6.553 11.562 1.00 96.44 225 ASP A CA 1
ATOM 1778 C C . ASP A 1 225 ? -20.044 -5.394 12.555 1.00 96.44 225 ASP A C 1
ATOM 1780 O O . ASP A 1 225 ? -20.322 -4.268 12.155 1.00 96.44 225 ASP A O 1
ATOM 1784 N N . PHE A 1 226 ? -19.786 -5.643 13.844 1.00 95.94 226 PHE A N 1
ATOM 1785 C CA . PHE A 1 226 ? -19.813 -4.609 14.885 1.00 95.94 226 PHE A CA 1
ATOM 1786 C C . PHE A 1 226 ? -18.875 -3.426 14.593 1.00 95.94 226 PHE A C 1
ATOM 1788 O O . PHE A 1 226 ? -19.170 -2.304 14.989 1.00 95.94 226 PHE A O 1
ATOM 1795 N N . TRP A 1 227 ? -17.744 -3.671 13.926 1.00 96.00 227 TRP A N 1
ATOM 1796 C CA . TRP A 1 227 ? -16.710 -2.659 13.690 1.00 96.00 227 TRP A CA 1
ATOM 1797 C C . TRP A 1 227 ? -16.975 -1.803 12.449 1.00 96.00 227 TRP A C 1
ATOM 1799 O O . TRP A 1 227 ? -16.274 -0.820 12.207 1.00 96.00 227 TRP A O 1
ATOM 1809 N N . VAL A 1 228 ? -17.961 -2.162 11.628 1.00 95.50 228 VAL A N 1
ATOM 1810 C CA . VAL A 1 228 ? -18.305 -1.373 10.443 1.00 95.50 228 VAL A CA 1
ATOM 1811 C C . VAL A 1 228 ? -18.748 0.025 10.885 1.00 95.50 228 VAL A C 1
ATOM 1813 O O . VAL A 1 228 ? -19.516 0.179 11.828 1.00 95.50 228 VAL A O 1
ATOM 1816 N N . ASP A 1 229 ? -18.201 1.051 10.228 1.00 93.50 229 ASP A N 1
ATOM 1817 C CA . ASP A 1 229 ? -18.440 2.472 10.522 1.00 93.50 229 ASP A CA 1
ATOM 1818 C C . ASP A 1 229 ? -18.040 2.956 11.934 1.00 93.50 229 ASP A C 1
ATOM 1820 O O . ASP A 1 229 ? -18.363 4.079 12.319 1.00 93.50 229 ASP A O 1
ATOM 1824 N N . THR A 1 230 ? -17.247 2.182 12.691 1.00 95.19 230 THR A N 1
ATOM 1825 C CA . THR A 1 230 ? -16.723 2.622 14.004 1.00 95.19 230 THR A CA 1
ATOM 1826 C C . THR A 1 230 ? -15.314 3.211 13.950 1.00 95.19 230 THR A C 1
ATOM 1828 O O . THR A 1 230 ? -14.826 3.741 14.945 1.00 95.19 230 THR A O 1
ATOM 1831 N N . HIS A 1 231 ? -14.643 3.137 12.800 1.00 93.88 231 HIS A N 1
ATOM 1832 C CA . HIS A 1 231 ? -13.223 3.464 12.627 1.00 93.88 231 HIS A CA 1
ATOM 1833 C C . HIS A 1 231 ? -12.836 4.915 12.972 1.00 93.88 231 HIS A C 1
ATOM 1835 O O . HIS A 1 231 ? -11.710 5.160 13.403 1.00 93.88 231 HIS A O 1
ATOM 1841 N N . TYR A 1 232 ? -13.759 5.870 12.831 1.00 94.31 232 TYR A N 1
ATOM 1842 C CA . TYR A 1 232 ? -13.578 7.274 13.230 1.00 94.31 232 TYR A CA 1
ATOM 1843 C C . TYR A 1 232 ? -14.234 7.613 14.580 1.00 94.31 232 TYR A C 1
ATOM 1845 O O . TYR A 1 232 ? -14.240 8.777 14.983 1.00 94.31 232 TYR A O 1
ATOM 1853 N N . LEU A 1 233 ? -14.820 6.632 15.275 1.00 95.12 233 LEU A N 1
ATOM 1854 C CA . LEU A 1 233 ? -15.453 6.834 16.575 1.00 95.12 233 LEU A CA 1
ATOM 1855 C C . LEU A 1 233 ? -14.438 6.664 17.705 1.00 95.12 233 LEU A C 1
ATOM 1857 O O . LEU A 1 233 ? -13.539 5.822 17.664 1.00 95.12 233 LEU A O 1
ATOM 1861 N N . GLY A 1 234 ? -14.628 7.455 18.752 1.00 92.56 234 GLY A N 1
ATOM 1862 C CA . GLY A 1 234 ? -13.870 7.332 19.981 1.00 92.56 234 GLY A CA 1
ATOM 1863 C C . GLY A 1 234 ? -14.572 8.028 21.134 1.00 92.56 234 GLY A C 1
ATOM 1864 O O . GLY A 1 234 ? -15.411 8.909 20.933 1.00 92.56 234 GLY A O 1
ATOM 1865 N N . VAL A 1 235 ? -14.228 7.619 22.349 1.00 91.31 235 VAL A N 1
ATOM 1866 C CA . VAL A 1 235 ? -14.714 8.239 23.587 1.00 91.31 235 VAL A CA 1
ATOM 1867 C C . VAL A 1 235 ? -13.547 8.834 24.357 1.00 91.31 235 VAL A C 1
ATOM 1869 O O . VAL A 1 235 ? -12.424 8.345 24.278 1.00 91.31 235 VAL A O 1
ATOM 1872 N N . VAL A 1 236 ? -13.794 9.904 25.102 1.00 89.56 236 VAL A N 1
ATOM 1873 C CA . VAL A 1 236 ? -12.770 10.509 25.956 1.00 89.56 236 VAL A CA 1
ATOM 1874 C C . VAL A 1 236 ? -12.775 9.777 27.295 1.00 89.56 236 VAL A C 1
ATOM 1876 O O . VAL A 1 236 ? -13.823 9.645 27.928 1.00 89.56 236 VAL A O 1
ATOM 1879 N N . SER A 1 237 ? -11.620 9.268 27.718 1.00 86.06 237 SER A N 1
ATOM 1880 C CA . SER A 1 237 ? -11.467 8.640 29.029 1.00 86.06 237 SER A CA 1
ATOM 1881 C C . SER A 1 237 ? -11.618 9.670 30.153 1.00 86.06 237 SER A C 1
ATOM 1883 O O . SER A 1 237 ? -11.512 10.877 29.936 1.00 86.06 237 SER A O 1
ATOM 1885 N N . SER A 1 238 ? -11.791 9.204 31.390 1.00 83.56 238 SER A N 1
ATOM 1886 C CA . SER A 1 238 ? -11.784 10.072 32.577 1.00 83.56 238 SER A CA 1
ATOM 1887 C C . SER A 1 238 ? -10.481 10.868 32.747 1.00 83.56 238 SER A C 1
ATOM 1889 O O . SER A 1 238 ? -10.482 11.902 33.404 1.00 83.56 238 SER A O 1
ATOM 1891 N N . GLU A 1 239 ? -9.379 10.412 32.143 1.00 83.62 239 GLU A N 1
ATOM 1892 C CA . GLU A 1 239 ? -8.082 11.104 32.123 1.00 83.62 239 GLU A CA 1
ATOM 1893 C C . GLU A 1 239 ? -7.919 12.058 30.924 1.00 83.62 239 GLU A C 1
ATOM 1895 O O . GLU A 1 239 ? -6.835 12.600 30.711 1.00 83.62 239 GLU A O 1
ATOM 1900 N N . GLY A 1 240 ? -8.953 12.239 30.097 1.00 84.44 240 GLY A N 1
ATOM 1901 C CA . GLY A 1 240 ? -8.901 13.107 28.918 1.00 84.44 240 GLY A CA 1
ATOM 1902 C C . GLY A 1 240 ? -8.221 12.492 27.689 1.00 84.44 240 GLY A C 1
ATOM 1903 O O . GLY A 1 240 ? -8.027 13.189 26.695 1.00 84.44 240 GLY A O 1
ATOM 1904 N N . LYS A 1 241 ? -7.858 11.203 27.719 1.00 86.00 241 LYS A N 1
ATOM 1905 C CA . LYS A 1 241 ? -7.227 10.515 26.578 1.00 86.00 241 LYS A CA 1
ATOM 1906 C C . LYS A 1 241 ? -8.282 9.890 25.659 1.00 86.00 241 LYS A C 1
ATOM 1908 O O . LYS A 1 241 ? -9.251 9.324 26.171 1.00 86.00 241 LYS A O 1
ATOM 1913 N N . PRO A 1 242 ? -8.112 9.934 24.327 1.00 90.12 242 PRO A N 1
ATOM 1914 C CA . PRO A 1 242 ? -9.047 9.299 23.409 1.00 90.12 242 PRO A CA 1
ATOM 1915 C C . PRO A 1 242 ? -8.937 7.771 23.468 1.00 90.12 242 PRO A C 1
ATOM 1917 O O . PRO A 1 242 ? -7.847 7.201 23.437 1.00 90.12 242 PRO A O 1
ATOM 1920 N N . ILE A 1 243 ? -10.088 7.108 23.498 1.00 90.62 243 ILE A N 1
ATOM 1921 C CA . ILE A 1 243 ? -10.235 5.662 23.365 1.00 90.62 243 ILE A CA 1
ATOM 1922 C C . ILE A 1 243 ? -10.837 5.401 21.990 1.00 90.62 243 ILE A C 1
ATOM 1924 O O . ILE A 1 243 ? -12.013 5.662 21.750 1.00 90.62 243 ILE A O 1
ATOM 1928 N N . SER A 1 244 ? -9.990 4.901 21.100 1.00 93.88 244 SER A N 1
ATOM 1929 C CA . SER A 1 244 ? -10.314 4.508 19.730 1.00 93.88 244 SER A CA 1
ATOM 1930 C C . SER A 1 244 ? -11.269 3.312 19.660 1.00 93.88 244 SER A C 1
ATOM 1932 O O . SER A 1 244 ? -11.060 2.303 20.336 1.00 93.88 244 SER A O 1
ATOM 1934 N N . PHE A 1 245 ? -12.274 3.393 18.785 1.00 94.06 245 PHE A N 1
ATOM 1935 C CA . PHE A 1 245 ? -13.070 2.244 18.330 1.00 94.06 245 PHE A CA 1
ATOM 1936 C C . PHE A 1 245 ? -12.635 1.752 16.939 1.00 94.06 245 PHE A C 1
ATOM 1938 O O . PHE A 1 245 ? -13.371 1.033 16.261 1.00 94.06 245 PHE A O 1
ATOM 1945 N N . HIS A 1 246 ? -11.418 2.097 16.515 1.00 94.69 246 HIS A N 1
ATOM 1946 C CA . HIS A 1 246 ? -10.799 1.541 15.322 1.00 94.69 246 HIS A CA 1
ATOM 1947 C C . HIS A 1 246 ? -10.271 0.130 15.608 1.00 94.69 246 HIS A C 1
ATOM 1949 O O . HIS A 1 246 ? -9.436 -0.067 16.495 1.00 94.69 246 HIS A O 1
ATOM 1955 N N . ILE A 1 247 ? -10.684 -0.862 14.812 1.00 94.75 247 ILE A N 1
ATOM 1956 C CA . ILE A 1 247 ? -10.396 -2.276 15.100 1.00 94.75 247 ILE A CA 1
ATOM 1957 C C . ILE A 1 247 ? -8.893 -2.580 15.194 1.00 94.75 247 ILE A C 1
ATOM 1959 O O . ILE A 1 247 ? -8.467 -3.385 16.020 1.00 94.75 247 ILE A O 1
ATOM 1963 N N . LEU A 1 248 ? -8.072 -1.919 14.372 1.00 93.25 248 LEU A N 1
ATOM 1964 C CA . LEU A 1 248 ? -6.615 -2.099 14.402 1.00 93.25 248 LEU A CA 1
ATOM 1965 C C . LEU A 1 248 ? -5.948 -1.496 15.640 1.00 93.25 248 LEU A C 1
ATOM 1967 O O . LEU A 1 248 ? -5.006 -2.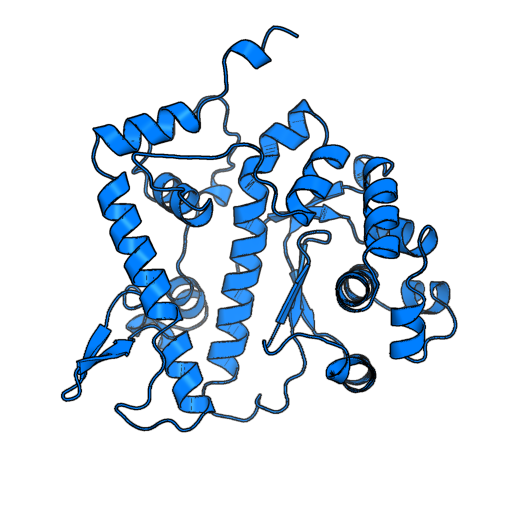101 16.147 1.00 93.25 248 LEU A O 1
ATOM 1971 N N . ASP A 1 249 ? -6.441 -0.366 16.158 1.00 92.75 249 ASP A N 1
ATOM 1972 C CA . ASP A 1 249 ? -5.947 0.169 17.431 1.00 92.75 249 ASP A CA 1
ATOM 1973 C C . ASP A 1 249 ? -6.300 -0.811 18.558 1.00 92.75 249 ASP A C 1
ATOM 1975 O O . ASP A 1 249 ? -5.422 -1.230 19.312 1.00 92.75 249 ASP A O 1
ATOM 1979 N N . VAL A 1 250 ? -7.553 -1.279 18.604 1.00 92.50 250 VAL A N 1
ATOM 1980 C CA . VAL A 1 250 ? -8.018 -2.243 19.616 1.00 92.50 250 VAL A CA 1
ATOM 1981 C C . VAL A 1 250 ? -7.218 -3.545 19.561 1.00 92.50 250 VAL A C 1
ATOM 1983 O O . VAL A 1 250 ? -6.728 -4.025 20.585 1.00 92.50 250 VAL A O 1
ATOM 1986 N N . ALA A 1 251 ? -7.008 -4.102 18.368 1.00 91.88 251 ALA A N 1
ATOM 1987 C CA . ALA A 1 251 ? -6.176 -5.286 18.190 1.00 91.88 251 ALA A CA 1
ATOM 1988 C C . ALA A 1 251 ? -4.719 -5.036 18.625 1.00 91.88 251 ALA A C 1
ATOM 1990 O O . ALA A 1 251 ? -4.102 -5.928 19.213 1.00 91.88 251 ALA A O 1
ATOM 1991 N N . ALA A 1 252 ? -4.167 -3.832 18.406 1.00 89.50 252 ALA A N 1
ATOM 1992 C CA . ALA A 1 252 ? -2.815 -3.488 18.858 1.00 89.50 252 ALA A CA 1
ATOM 1993 C C . ALA A 1 252 ? -2.722 -3.523 20.381 1.00 89.50 252 ALA A C 1
ATOM 1995 O O . ALA A 1 252 ? -1.736 -4.025 20.927 1.00 89.50 252 ALA A O 1
ATOM 1996 N N . TRP A 1 253 ? -3.747 -3.013 21.062 1.00 90.25 253 TRP A N 1
ATOM 1997 C CA . TRP A 1 253 ? -3.807 -2.988 22.520 1.00 90.25 253 TRP A CA 1
ATOM 1998 C C . TRP A 1 253 ? -3.879 -4.393 23.101 1.00 90.25 253 TRP A C 1
ATOM 2000 O O . TRP A 1 253 ? -3.108 -4.703 24.008 1.00 90.25 253 TRP A O 1
ATOM 2010 N N . VAL A 1 254 ? -4.721 -5.263 22.532 1.00 90.25 254 VAL A N 1
ATOM 2011 C CA . VAL A 1 254 ? -4.849 -6.664 22.968 1.00 90.25 254 VAL A CA 1
ATOM 2012 C C . VAL A 1 254 ? -3.510 -7.400 22.846 1.00 90.25 254 VAL A C 1
ATOM 2014 O O . VAL A 1 254 ? -3.084 -8.068 23.786 1.00 90.25 254 VAL A O 1
ATOM 2017 N N . ILE A 1 255 ? -2.784 -7.226 21.736 1.00 88.75 255 ILE A N 1
ATOM 2018 C CA . ILE A 1 255 ? -1.468 -7.863 21.530 1.00 88.75 255 ILE A CA 1
ATOM 2019 C C . ILE A 1 255 ? -0.421 -7.362 22.540 1.00 88.75 255 ILE A C 1
ATOM 2021 O O . ILE A 1 255 ? 0.477 -8.116 22.949 1.00 88.75 255 ILE A O 1
ATOM 2025 N N . ARG A 1 256 ? -0.500 -6.078 22.908 1.00 86.44 256 ARG A N 1
ATOM 2026 C CA . ARG A 1 256 ? 0.424 -5.424 23.847 1.00 86.44 256 ARG A CA 1
ATOM 2027 C C . ARG A 1 256 ? 0.036 -5.613 25.313 1.00 86.44 256 ARG A C 1
ATOM 2029 O O . ARG A 1 256 ? 0.882 -5.372 26.165 1.00 86.44 256 ARG A O 1
ATOM 2036 N N . GLY A 1 257 ? -1.182 -6.074 25.596 1.00 87.06 257 GLY A N 1
ATOM 2037 C CA . GLY A 1 257 ? -1.702 -6.211 26.956 1.00 87.06 257 GLY A CA 1
ATOM 2038 C C . GLY A 1 257 ? -1.939 -4.864 27.640 1.00 87.06 257 GLY A C 1
ATOM 2039 O O . GLY A 1 257 ? -1.717 -4.754 28.838 1.00 87.06 257 GLY A O 1
ATOM 2040 N N . PHE A 1 258 ? -2.317 -3.830 26.882 1.00 87.38 258 PHE A N 1
ATOM 2041 C CA . PHE A 1 258 ? -2.598 -2.512 27.454 1.00 87.38 258 PHE A CA 1
ATOM 2042 C C . PHE A 1 258 ? -3.921 -2.502 28.219 1.00 87.38 258 PHE A C 1
ATOM 2044 O O . PHE A 1 258 ? -4.927 -3.034 27.747 1.00 87.38 258 PHE A O 1
ATOM 2051 N N . GLU A 1 259 ? -3.910 -1.853 29.382 1.00 82.62 259 GLU A N 1
ATOM 2052 C CA . GLU A 1 259 ? -5.101 -1.628 30.196 1.00 82.62 259 GLU A CA 1
ATOM 2053 C C . GLU A 1 259 ? -5.925 -0.434 29.690 1.00 82.62 259 GLU A C 1
ATOM 2055 O O . GLU A 1 259 ? -5.487 0.368 28.854 1.00 82.62 259 GLU A O 1
ATOM 2060 N N . TYR A 1 260 ? -7.139 -0.303 30.229 1.00 79.31 260 TYR A N 1
ATOM 2061 C CA . TYR A 1 260 ? -7.991 0.850 29.976 1.00 79.31 260 TYR A CA 1
ATOM 2062 C C . TYR A 1 260 ? -7.288 2.158 30.389 1.00 79.31 260 TYR A C 1
ATOM 2064 O O . TYR A 1 260 ? -6.850 2.289 31.525 1.00 79.31 260 TYR A O 1
ATOM 2072 N N . GLY A 1 261 ? -7.172 3.131 29.480 1.00 72.94 261 GLY A N 1
ATOM 2073 C CA . GLY A 1 261 ? -6.500 4.423 29.690 1.00 72.94 261 GLY A CA 1
ATOM 2074 C C . GLY A 1 261 ? -5.049 4.512 29.183 1.00 72.94 261 GLY A C 1
ATOM 2075 O O . GLY A 1 261 ? -4.495 5.613 29.112 1.00 72.94 261 GLY A O 1
ATOM 2076 N N . GLN A 1 262 ? -4.422 3.394 28.791 1.00 76.62 262 GLN A N 1
ATOM 2077 C CA . GLN A 1 262 ? -3.022 3.340 28.316 1.00 76.62 262 GLN A CA 1
ATOM 2078 C C . GLN A 1 262 ? -2.887 3.273 26.786 1.00 76.62 262 GLN A C 1
ATOM 2080 O O . GLN A 1 262 ? -1.834 2.937 26.239 1.00 76.62 262 GLN A O 1
ATOM 2085 N N . GLN A 1 263 ? -3.974 3.546 26.078 1.00 79.81 263 GLN A N 1
ATOM 2086 C CA . GLN A 1 263 ? -4.098 3.239 24.666 1.00 79.81 263 GLN A CA 1
ATOM 2087 C C . GLN A 1 263 ? -3.464 4.265 23.723 1.00 79.81 263 GLN A C 1
ATOM 2089 O O . GLN A 1 263 ? -3.357 5.450 24.026 1.00 79.81 263 GLN A O 1
ATOM 2094 N N . THR A 1 264 ? -3.099 3.798 22.527 1.00 77.44 264 THR A N 1
ATOM 2095 C CA . THR A 1 264 ? -2.730 4.641 21.379 1.00 77.44 264 THR A CA 1
ATOM 2096 C C . THR A 1 264 ? -3.905 4.753 20.416 1.00 77.44 264 THR A C 1
ATOM 2098 O O . THR A 1 264 ? -4.530 3.735 20.132 1.00 77.44 264 THR A O 1
ATOM 2101 N N . ALA A 1 265 ? -4.156 5.935 19.857 1.00 86.25 265 ALA A N 1
ATOM 2102 C CA . ALA A 1 265 ? -5.306 6.187 18.985 1.00 86.25 265 ALA A CA 1
ATOM 2103 C C . ALA A 1 265 ? -4.898 6.571 17.549 1.00 86.25 265 ALA A C 1
ATOM 2105 O O . ALA A 1 265 ? -5.600 7.319 16.880 1.00 86.25 265 ALA A O 1
ATOM 2106 N N . GLY A 1 266 ? -3.742 6.089 17.078 1.00 87.12 266 GLY A N 1
ATOM 2107 C CA . GLY A 1 266 ? -3.148 6.547 15.819 1.00 87.12 266 GLY A CA 1
ATOM 2108 C C . GLY A 1 266 ? -4.004 6.248 14.585 1.00 87.12 266 GLY A C 1
ATOM 2109 O O . GLY A 1 266 ? -4.105 7.094 13.696 1.00 87.12 266 GLY A O 1
ATOM 2110 N N . HIS A 1 267 ? -4.652 5.078 14.520 1.00 91.38 267 HIS A N 1
ATOM 2111 C CA . HIS A 1 267 ? -5.563 4.783 13.410 1.00 91.38 267 HIS A CA 1
ATOM 2112 C C . HIS A 1 267 ? -6.877 5.567 13.516 1.00 91.38 267 HIS A C 1
ATOM 2114 O O . HIS A 1 267 ? -7.383 6.044 12.495 1.00 91.38 267 HIS A O 1
ATOM 2120 N N . PHE A 1 268 ? -7.399 5.748 14.732 1.00 94.06 268 PHE A N 1
ATOM 2121 C CA . PHE A 1 268 ? -8.552 6.612 14.990 1.00 94.06 268 PHE A CA 1
ATOM 2122 C C . PHE A 1 268 ? -8.304 8.063 14.584 1.00 94.06 268 PHE A C 1
ATOM 2124 O O . PHE A 1 268 ? -9.126 8.628 13.874 1.00 94.06 268 PHE A O 1
ATOM 2131 N N . GLU A 1 269 ? -7.176 8.661 14.969 1.00 93.12 269 GLU A N 1
ATOM 2132 C CA . GLU A 1 269 ? -6.846 10.054 14.641 1.00 93.12 269 GLU A CA 1
ATOM 2133 C C . GLU A 1 269 ? -6.824 10.275 13.125 1.00 93.12 269 GLU A C 1
ATOM 2135 O O . GLU A 1 269 ? -7.434 11.221 12.624 1.00 93.12 269 GLU A O 1
ATOM 2140 N N . GLY A 1 270 ? -6.183 9.366 12.381 1.00 91.88 270 GLY A N 1
ATOM 2141 C CA . GLY A 1 270 ? -6.174 9.409 10.919 1.00 91.88 270 GLY A CA 1
ATOM 2142 C C . GLY A 1 270 ? -7.567 9.236 10.307 1.00 91.88 270 GLY A C 1
ATOM 2143 O O . GLY A 1 270 ? -7.922 9.953 9.373 1.00 91.88 270 GLY A O 1
ATOM 2144 N N . SER A 1 271 ? -8.371 8.320 10.848 1.00 93.19 271 SER A N 1
ATOM 2145 C CA . SER A 1 271 ? -9.736 8.056 10.374 1.00 93.19 271 SER A CA 1
ATOM 2146 C C . SER A 1 271 ? -10.686 9.218 10.652 1.00 93.19 271 SER A C 1
ATOM 2148 O O . SER A 1 271 ? -11.425 9.634 9.764 1.00 93.19 271 SER A O 1
ATOM 2150 N N . LEU A 1 272 ? -10.621 9.798 11.852 1.00 95.12 272 LEU A N 1
ATOM 2151 C CA . LEU A 1 272 ? -11.384 10.982 12.230 1.00 95.12 272 LEU A CA 1
ATOM 2152 C C . LEU A 1 272 ? -10.990 12.185 11.372 1.00 95.12 272 LEU A C 1
ATOM 2154 O O . LEU A 1 272 ? -11.859 12.911 10.893 1.00 95.12 272 LEU A O 1
ATOM 2158 N N . TRP A 1 273 ? -9.692 12.384 11.135 1.00 93.25 273 TRP A N 1
ATOM 2159 C CA . TRP A 1 273 ? -9.227 13.449 10.254 1.00 93.25 273 TRP A CA 1
ATOM 2160 C C . TRP A 1 273 ? -9.738 13.279 8.819 1.00 93.25 273 TRP A C 1
ATOM 2162 O O . TRP A 1 273 ? -10.197 14.253 8.218 1.00 93.25 273 TRP A O 1
ATOM 2172 N N . ASN A 1 274 ? -9.710 12.054 8.283 1.00 91.88 274 ASN A N 1
ATOM 2173 C CA . ASN A 1 274 ? -10.273 11.754 6.967 1.00 91.88 274 ASN A CA 1
ATOM 2174 C C . ASN A 1 274 ? -11.775 12.056 6.924 1.00 91.88 274 ASN A C 1
ATOM 2176 O O . ASN A 1 274 ? -12.208 12.754 6.014 1.00 91.88 274 ASN A O 1
ATOM 2180 N N . GLU A 1 275 ? -12.544 11.623 7.924 1.00 93.56 275 GLU A N 1
ATOM 2181 C CA . GLU A 1 275 ? -13.988 11.881 8.013 1.00 93.56 275 GLU A CA 1
ATOM 2182 C C . GLU A 1 275 ? -14.310 13.384 8.069 1.00 93.56 275 GLU A C 1
ATOM 2184 O O . GLU A 1 275 ? -15.188 13.874 7.354 1.00 93.56 275 GLU A O 1
ATOM 2189 N N . LEU A 1 276 ? -13.557 14.158 8.857 1.00 94.19 276 LEU A N 1
ATOM 2190 C CA . LEU A 1 276 ? -13.686 15.618 8.889 1.00 94.19 276 LEU A CA 1
ATOM 2191 C C . LEU A 1 276 ? -13.370 16.239 7.523 1.00 94.19 276 LEU A C 1
ATOM 2193 O O . LEU A 1 276 ? -14.107 17.106 7.047 1.00 94.19 276 LEU A O 1
ATOM 2197 N N . CYS A 1 277 ? -12.303 15.777 6.871 1.00 93.31 277 CYS A N 1
ATOM 2198 C CA . CYS A 1 277 ? -11.925 16.248 5.545 1.00 93.31 277 CYS A CA 1
ATOM 2199 C C . CYS A 1 277 ? -12.964 15.880 4.477 1.00 93.31 277 CYS A C 1
ATOM 2201 O O . CYS A 1 277 ? -13.233 16.702 3.603 1.00 93.31 277 CYS A O 1
ATOM 2203 N N . LEU A 1 278 ? -13.579 14.695 4.552 1.00 92.44 278 LEU A N 1
ATOM 2204 C CA . LEU A 1 278 ? -14.664 14.280 3.657 1.00 92.44 278 LEU A CA 1
ATOM 2205 C C . LEU A 1 278 ? -15.840 15.243 3.767 1.00 92.44 278 LEU A C 1
ATOM 2207 O O . LEU A 1 278 ? -16.239 15.835 2.767 1.00 92.44 278 LEU A O 1
ATOM 2211 N N . ARG A 1 279 ? -16.348 15.461 4.985 1.00 93.25 279 ARG A N 1
ATOM 2212 C CA . ARG A 1 279 ? -17.479 16.372 5.237 1.00 93.25 279 ARG A CA 1
ATOM 2213 C C . ARG A 1 279 ? -17.181 17.805 4.816 1.00 93.25 279 ARG A C 1
ATOM 2215 O O . ARG A 1 279 ? -18.062 18.509 4.321 1.00 93.25 279 ARG A O 1
ATOM 2222 N N . TYR A 1 280 ? -15.938 18.237 5.011 1.00 93.44 280 TYR A N 1
ATOM 2223 C CA . TYR A 1 280 ? -15.490 19.547 4.566 1.00 93.44 280 TYR A CA 1
ATOM 2224 C C . TYR A 1 280 ? -15.463 19.640 3.035 1.00 93.44 280 TYR A C 1
ATOM 2226 O O . TYR A 1 280 ? -16.033 20.564 2.467 1.00 93.44 280 TYR A O 1
ATOM 2234 N N . LEU A 1 281 ? -14.871 18.671 2.336 1.00 92.00 281 LEU A N 1
ATOM 2235 C CA . LEU A 1 281 ? -14.783 18.689 0.871 1.00 92.00 281 LEU A CA 1
ATOM 2236 C C . LEU A 1 281 ? -16.120 18.417 0.168 1.00 92.00 281 LEU A C 1
ATOM 2238 O O . LEU A 1 281 ? -16.261 18.773 -0.998 1.00 92.00 281 LEU A O 1
ATOM 2242 N N . GLN A 1 282 ? -17.100 17.838 0.864 1.00 91.56 282 GLN A N 1
ATOM 2243 C CA . GLN A 1 282 ? -18.470 17.663 0.371 1.00 91.56 282 GLN A CA 1
ATOM 2244 C C . GLN A 1 282 ? -19.237 18.981 0.209 1.00 91.56 282 GLN A C 1
ATOM 2246 O O . GLN A 1 282 ? -20.254 18.994 -0.477 1.00 91.56 282 GLN A O 1
ATOM 2251 N N . GLN A 1 283 ? -18.782 20.088 0.806 1.00 92.12 283 GLN A N 1
ATOM 2252 C CA . GLN A 1 283 ? -19.426 21.387 0.596 1.00 92.12 283 GLN A CA 1
ATOM 2253 C C . GLN A 1 283 ? -19.346 21.777 -0.887 1.00 92.12 283 GLN A C 1
ATOM 2255 O O . GLN A 1 283 ? -18.262 21.748 -1.470 1.00 92.12 283 GLN A O 1
ATOM 2260 N N . ASP A 1 284 ? -20.466 22.192 -1.488 1.00 87.12 284 ASP A N 1
ATOM 2261 C CA . ASP A 1 284 ? -20.611 22.381 -2.942 1.00 87.12 284 ASP A CA 1
ATOM 2262 C C . ASP A 1 284 ? -19.464 23.158 -3.601 1.00 87.12 284 ASP A C 1
ATOM 2264 O O . ASP A 1 284 ? -18.956 22.776 -4.655 1.00 87.12 284 ASP A O 1
ATOM 2268 N N . VAL A 1 285 ? -19.043 24.265 -2.983 1.00 88.12 285 VAL A N 1
ATOM 2269 C CA . VAL A 1 285 ? -17.970 25.126 -3.506 1.00 88.12 285 VAL A CA 1
ATOM 2270 C C . VAL A 1 285 ? -16.635 24.379 -3.548 1.00 88.12 285 VAL A C 1
ATOM 2272 O O . VAL A 1 285 ? -15.885 24.491 -4.519 1.00 88.12 285 VAL A O 1
ATOM 2275 N N . LEU A 1 286 ? -16.350 23.594 -2.510 1.00 90.00 286 LEU A N 1
ATOM 2276 C CA . LEU A 1 286 ? -15.102 22.856 -2.349 1.00 90.00 286 LEU A CA 1
ATOM 2277 C C . LEU A 1 286 ? -15.080 21.612 -3.236 1.00 90.00 286 LEU A C 1
ATOM 2279 O O . LEU A 1 286 ? -14.074 21.371 -3.906 1.00 90.00 286 LEU A O 1
ATOM 2283 N N . SER A 1 287 ? -16.203 20.894 -3.325 1.00 87.19 287 SER A N 1
ATOM 2284 C CA . SER A 1 287 ? -16.363 19.762 -4.242 1.00 87.19 287 SER A CA 1
ATOM 2285 C C . SER A 1 287 ? -16.159 20.205 -5.695 1.00 87.19 287 SER A C 1
ATOM 2287 O O . SER A 1 287 ? -15.336 19.628 -6.408 1.00 87.19 287 SER A O 1
ATOM 2289 N N . LYS A 1 288 ? -16.774 21.322 -6.116 1.00 87.62 288 LYS A N 1
ATOM 2290 C CA . LYS A 1 288 ? -16.571 21.906 -7.459 1.00 87.62 288 LYS A CA 1
ATOM 2291 C C . LYS A 1 288 ? -15.126 22.350 -7.699 1.00 87.62 288 LYS A C 1
ATOM 2293 O O . LYS A 1 288 ? -14.589 22.149 -8.792 1.00 87.62 288 LYS A O 1
ATOM 2298 N N . ALA A 1 289 ? -14.472 22.941 -6.696 1.00 88.75 289 ALA A N 1
ATOM 2299 C CA . ALA A 1 289 ? -13.067 23.338 -6.794 1.00 88.75 289 ALA A CA 1
ATOM 2300 C C . ALA A 1 289 ? -12.138 22.126 -6.969 1.00 88.75 289 ALA A C 1
ATOM 2302 O O . ALA A 1 289 ? -11.211 22.172 -7.784 1.00 88.75 289 ALA A O 1
ATOM 2303 N N . LEU A 1 290 ? -12.405 21.037 -6.243 1.00 88.38 290 LEU A N 1
ATOM 2304 C CA . LEU A 1 290 ? -11.690 19.773 -6.385 1.00 88.38 290 LEU A CA 1
ATOM 2305 C C . LEU A 1 290 ? -11.963 19.136 -7.754 1.00 88.38 290 LEU A C 1
ATOM 2307 O O . LEU A 1 290 ? -11.020 18.785 -8.457 1.00 88.38 290 LEU A O 1
ATOM 2311 N N . GLN A 1 291 ? -13.223 19.072 -8.185 1.00 86.81 291 GLN A N 1
ATOM 2312 C CA . GLN A 1 291 ? -13.626 18.533 -9.488 1.00 86.81 291 GLN A CA 1
ATOM 2313 C C . GLN A 1 291 ? -12.911 19.245 -10.644 1.00 86.81 291 GLN A C 1
ATOM 2315 O O . GLN A 1 291 ? -12.376 18.592 -11.539 1.00 86.81 291 GLN A O 1
ATOM 2320 N N . LYS A 1 292 ? -12.806 20.579 -10.599 1.00 85.62 292 LYS A N 1
ATOM 2321 C CA . LYS A 1 292 ? -12.055 21.365 -11.592 1.00 85.62 292 LYS A CA 1
ATOM 2322 C C . LYS A 1 292 ? -10.563 21.012 -11.617 1.00 85.62 292 LYS A C 1
ATOM 2324 O O . LYS A 1 292 ? -9.941 21.042 -12.674 1.00 85.62 292 LYS A O 1
ATOM 2329 N N . GLN A 1 293 ? -9.975 20.668 -10.472 1.00 86.06 293 GLN A N 1
ATOM 2330 C CA . GLN A 1 293 ? -8.589 20.197 -10.404 1.00 86.06 293 GLN A CA 1
ATOM 2331 C C . GLN A 1 293 ? -8.438 18.742 -10.847 1.00 86.06 293 GLN A C 1
ATOM 2333 O O . GLN A 1 293 ? -7.363 18.361 -11.287 1.00 86.06 293 GLN A O 1
ATOM 2338 N N . LEU A 1 294 ? -9.479 17.921 -10.778 1.00 81.44 294 LEU A N 1
ATOM 2339 C CA . LEU A 1 294 ? -9.448 16.563 -11.326 1.00 81.44 294 LEU A CA 1
ATOM 2340 C C . LEU A 1 294 ? -9.601 16.551 -12.850 1.00 81.44 294 LEU A C 1
ATOM 2342 O O . LEU A 1 294 ? -9.134 15.624 -13.507 1.00 81.44 294 LEU A O 1
ATOM 2346 N N . GLN A 1 295 ? -10.196 17.600 -13.419 1.00 76.88 295 GLN A N 1
ATOM 2347 C CA . GLN A 1 295 ? -10.283 17.764 -14.861 1.00 76.88 295 GLN A CA 1
ATOM 2348 C C . GLN A 1 295 ? -8.896 17.977 -15.499 1.00 76.88 295 GLN A C 1
ATOM 2350 O O . GLN A 1 295 ? -8.002 18.608 -14.909 1.00 76.88 295 GLN A O 1
ATOM 2355 N N . PRO A 1 296 ? -8.704 17.463 -16.722 1.00 65.12 296 PRO A N 1
ATOM 2356 C CA . PRO A 1 296 ? -7.503 17.711 -17.500 1.00 65.12 296 PRO A CA 1
ATOM 2357 C C . PRO A 1 296 ? -7.327 19.190 -17.818 1.00 65.12 296 PRO A C 1
ATOM 2359 O O . PRO A 1 296 ? -8.276 19.911 -18.130 1.00 65.12 296 PRO A O 1
ATOM 2362 N N . SER A 1 297 ? -6.076 19.640 -17.777 1.00 58.31 297 SER A N 1
ATOM 2363 C CA . SER A 1 297 ? -5.681 20.912 -18.370 1.00 58.31 297 SER A CA 1
ATOM 2364 C C . SER A 1 297 ? -5.952 20.859 -19.874 1.00 58.31 297 SER A C 1
ATOM 2366 O O . SER A 1 297 ? -5.397 20.014 -20.573 1.00 58.31 297 SER A O 1
ATOM 2368 N N . ARG A 1 298 ? -6.776 21.782 -20.387 1.00 48.44 298 ARG A N 1
ATOM 2369 C CA . ARG A 1 298 ? -7.078 21.910 -21.828 1.00 48.44 298 ARG A CA 1
ATOM 2370 C C . ARG A 1 298 ? -5.833 22.082 -22.714 1.00 48.44 298 ARG A C 1
ATOM 2372 O O . ARG A 1 298 ? -5.917 21.873 -23.915 1.00 48.44 298 ARG A O 1
ATOM 2379 N N . GLU A 1 299 ? -4.685 22.424 -22.137 1.00 46.31 299 GLU A N 1
ATOM 2380 C CA . GLU A 1 299 ? -3.411 22.604 -22.846 1.00 46.31 299 GLU A CA 1
ATOM 2381 C C . GLU A 1 299 ? -2.778 21.289 -23.339 1.00 46.31 299 GLU A C 1
ATOM 2383 O O . GLU A 1 299 ? -1.908 21.318 -24.201 1.00 46.31 299 GLU A O 1
ATOM 2388 N N . SER A 1 300 ? -3.222 20.128 -22.850 1.00 44.03 300 SER A N 1
ATOM 2389 C CA . SER A 1 300 ? -2.614 18.825 -23.168 1.00 44.03 300 SER A CA 1
ATOM 2390 C C . SER A 1 300 ? -3.160 18.153 -24.439 1.00 44.03 300 SER A C 1
ATOM 2392 O O . SER A 1 300 ? -2.721 17.057 -24.766 1.00 44.03 300 SER A O 1
ATOM 2394 N N . VAL A 1 301 ? -4.138 18.762 -25.120 1.00 39.91 301 VAL A N 1
ATOM 2395 C CA . VAL A 1 301 ? -4.851 18.170 -26.279 1.00 39.91 301 VAL A CA 1
ATOM 2396 C C . VAL A 1 301 ? -4.366 18.755 -27.621 1.00 39.91 301 VAL A C 1
ATOM 2398 O O . VAL A 1 301 ? -4.811 18.330 -28.681 1.00 39.91 301 VAL A O 1
ATOM 2401 N N . LEU A 1 302 ? -3.437 19.719 -27.602 1.00 33.25 302 LEU A N 1
ATOM 2402 C CA . LEU A 1 302 ? -2.933 20.406 -28.804 1.00 33.25 302 LEU A CA 1
ATOM 2403 C C . LEU A 1 302 ? -1.480 20.053 -29.181 1.00 33.25 302 LEU A C 1
ATOM 2405 O O . LEU A 1 302 ? -0.852 20.809 -29.921 1.00 33.25 302 LEU A O 1
ATOM 2409 N N . LEU A 1 303 ? -0.947 18.924 -28.704 1.00 34.69 303 LEU A N 1
ATOM 2410 C CA . LEU A 1 303 ? 0.360 18.398 -29.118 1.00 34.69 303 LEU A CA 1
ATOM 2411 C C . LEU A 1 303 ? 0.229 16.995 -29.706 1.00 34.69 303 LEU A C 1
ATOM 2413 O O . LEU A 1 303 ? -0.384 16.141 -29.028 1.00 34.69 303 LEU A O 1
#

Secondary structure (DSSP, 8-state):
--TT-EEEEE-HHHHHHHHHHS--HHHHHHTT-S-HHHHTTTS-HHHHHHHHHHHS-HHHHHHHHHHHTTS-GGGEEEEE-EEEEPPHHHHHHHGGG----SSEEEEGGGTEEEE---GGGGSTTHHHHHHHHHHHHHHHHHHHHTTHHHHHHHH-HHHHHHHHHTT--SS---BTTB---HHHHHHHHHTTSS-S--TT----GGGG----HHHHHHTT-GGGGGGTT-TT-EEE-TTS-EEE--HHHHHHHHHHTPPTT----HHHHHHHHHHHHHHHHTSHHHHHHHHHHHSPPGGGG--